Protein AF-F9DV11-F1 (afdb_monomer_lite)

InterPro domains:
  IPR011856 tRNA endonuclease-like domain superfamily [G3DSA:3.40.1350.10] (4-119)

Organism: NCBI:txid1027292

Secondary structure (DSSP, 8-state):
--HHHHHHHHHHHHHHHH-HHHHHHHHTS-EEEEEES-EETTEE-SEEEEETTTTEEEEEEEESS---HHHHHHHHHHHHH-SSEEEEEEES---HHHHHHHHHHHHH---TTEEEEEEEEPTTHHHHHHHHHTS-HHHHHHTTHHHHSSSSSEEEEEEE--S-TT-------SPPPP-TTSTTTS--

Structure (mmCIF, N/CA/C/O backbone):
data_AF-F9DV11-F1
#
_entry.id   AF-F9DV11-F1
#
loop_
_atom_site.group_PDB
_atom_site.id
_atom_site.type_symbol
_atom_site.label_atom_id
_atom_site.label_alt_id
_atom_site.label_comp_id
_atom_site.label_asym_id
_atom_site.label_entity_id
_atom_site.label_seq_id
_atom_site.pdbx_PDB_ins_code
_atom_site.Cartn_x
_atom_site.Cartn_y
_atom_site.Cartn_z
_atom_site.occupancy
_atom_site.B_iso_or_equiv
_atom_site.auth_seq_id
_atom_site.auth_comp_id
_atom_site.auth_asym_id
_atom_site.auth_atom_id
_atom_site.pdbx_PDB_model_num
ATOM 1 N N . MET A 1 1 ? 6.643 17.733 -4.584 1.00 46.00 1 MET A N 1
ATOM 2 C CA . MET A 1 1 ? 7.124 16.409 -5.041 1.00 46.00 1 MET A CA 1
ATOM 3 C C . MET A 1 1 ? 7.447 16.534 -6.520 1.00 46.00 1 MET A C 1
ATOM 5 O O . MET A 1 1 ? 6.706 17.212 -7.220 1.00 46.00 1 MET A O 1
ATOM 9 N N . GLY A 1 2 ? 8.601 16.038 -6.972 1.00 48.00 2 GLY A N 1
ATOM 10 C CA . GLY A 1 2 ? 9.048 16.227 -8.358 1.00 48.00 2 GLY A CA 1
ATOM 11 C C . GLY A 1 2 ? 8.295 15.334 -9.349 1.00 48.00 2 GLY A C 1
ATOM 12 O O . GLY A 1 2 ? 7.819 14.268 -8.972 1.00 48.00 2 GLY A O 1
ATOM 13 N N . LYS A 1 3 ? 8.266 15.728 -10.631 1.00 59.91 3 LYS A N 1
ATOM 14 C CA . LYS A 1 3 ? 7.609 14.991 -11.735 1.00 59.91 3 LYS A CA 1
ATOM 15 C C . LYS A 1 3 ? 8.034 13.513 -11.861 1.00 59.91 3 LYS A C 1
ATOM 17 O O . LYS A 1 3 ? 7.315 12.737 -12.474 1.00 59.91 3 LYS A O 1
ATOM 22 N N . SER A 1 4 ? 9.201 13.135 -11.329 1.00 62.75 4 SER A N 1
ATOM 23 C CA . SER A 1 4 ? 9.726 11.760 -11.368 1.00 62.75 4 SER A CA 1
ATOM 24 C C . SER A 1 4 ? 9.103 10.845 -10.302 1.00 62.75 4 SER A C 1
ATOM 26 O O . SER A 1 4 ? 8.795 9.696 -10.597 1.00 62.75 4 SER A O 1
ATOM 28 N N . GLY A 1 5 ? 8.846 11.358 -9.091 1.00 61.41 5 GLY A N 1
ATOM 29 C CA . GLY A 1 5 ? 8.231 10.575 -8.008 1.00 61.41 5 GLY A CA 1
ATOM 30 C C . GLY A 1 5 ? 6.812 10.136 -8.362 1.00 61.41 5 GLY A C 1
ATOM 31 O O . GLY A 1 5 ? 6.520 8.946 -8.353 1.00 61.41 5 GLY A O 1
ATOM 32 N N . THR A 1 6 ? 5.999 11.084 -8.835 1.00 68.50 6 THR A N 1
ATOM 33 C CA . THR A 1 6 ? 4.622 10.835 -9.288 1.00 68.50 6 THR A CA 1
ATOM 34 C C . THR A 1 6 ? 4.551 9.794 -10.409 1.00 68.50 6 THR A C 1
ATOM 36 O O . THR A 1 6 ? 3.648 8.973 -10.440 1.00 68.50 6 THR A O 1
ATOM 39 N N . LYS A 1 7 ? 5.533 9.747 -11.321 1.00 80.69 7 LYS A N 1
ATOM 40 C CA . LYS A 1 7 ? 5.556 8.710 -12.369 1.00 80.69 7 LYS A CA 1
ATOM 41 C C . LYS A 1 7 ? 5.774 7.305 -11.808 1.00 80.69 7 LYS A C 1
ATOM 43 O O . LYS A 1 7 ? 5.151 6.369 -12.296 1.00 80.69 7 LYS A O 1
ATOM 48 N N . LYS A 1 8 ? 6.647 7.149 -10.808 1.00 89.75 8 LYS A N 1
ATOM 49 C CA . LYS A 1 8 ? 6.913 5.848 -10.176 1.00 89.75 8 LYS A CA 1
ATOM 50 C C . LYS A 1 8 ? 5.718 5.372 -9.349 1.00 89.75 8 LYS A C 1
ATOM 52 O O . LYS A 1 8 ? 5.383 4.197 -9.425 1.00 89.75 8 LYS A O 1
ATOM 57 N N . GLU A 1 9 ? 5.067 6.277 -8.617 1.00 90.50 9 GLU A N 1
ATOM 58 C CA . GLU A 1 9 ? 3.821 5.997 -7.880 1.00 90.50 9 GLU A CA 1
ATOM 59 C C . GLU A 1 9 ? 2.724 5.514 -8.837 1.00 90.50 9 GLU A C 1
ATOM 61 O O . GLU A 1 9 ? 2.106 4.476 -8.597 1.00 90.50 9 GLU A O 1
ATOM 66 N N . ASN A 1 10 ? 2.572 6.174 -9.989 1.00 88.62 10 ASN A N 1
ATOM 67 C CA . ASN A 1 10 ? 1.619 5.757 -11.017 1.00 88.62 10 ASN A CA 1
ATOM 68 C C . ASN A 1 10 ? 1.975 4.392 -11.625 1.00 88.62 10 ASN A C 1
ATOM 70 O O . ASN A 1 10 ? 1.094 3.555 -11.804 1.00 88.62 10 ASN A O 1
ATOM 74 N N . LEU A 1 11 ? 3.254 4.136 -11.928 1.00 91.81 11 LEU A N 1
ATOM 75 C CA . LEU A 1 11 ? 3.701 2.835 -12.442 1.00 91.81 11 LEU A CA 1
ATOM 76 C C . LEU A 1 11 ? 3.425 1.702 -11.454 1.00 91.81 11 LEU A C 1
ATOM 78 O O . LEU A 1 11 ? 2.897 0.665 -11.854 1.00 91.81 11 LEU A O 1
ATOM 82 N N . LEU A 1 12 ? 3.746 1.911 -10.177 1.00 95.19 12 LEU A N 1
ATOM 83 C CA . LEU A 1 12 ? 3.468 0.944 -9.121 1.00 95.19 12 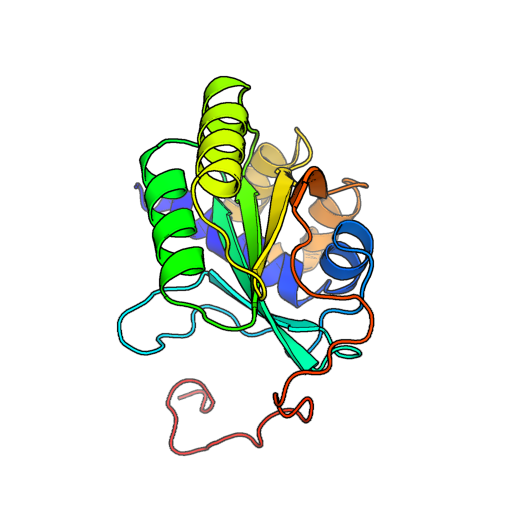LEU A CA 1
ATOM 84 C C . LEU A 1 12 ? 1.959 0.714 -8.970 1.00 95.19 12 LEU A C 1
ATOM 86 O O . LEU A 1 12 ? 1.523 -0.430 -8.888 1.00 95.19 12 LEU A O 1
ATOM 90 N N . SER A 1 13 ? 1.155 1.776 -9.012 1.00 94.25 13 SER A N 1
ATOM 91 C CA . SER A 1 13 ? -0.305 1.679 -8.907 1.00 94.25 13 SER A CA 1
ATOM 92 C C . SER A 1 13 ? -0.921 0.894 -10.069 1.00 94.25 13 SER A C 1
ATOM 94 O O . SER A 1 13 ? -1.753 0.013 -9.850 1.00 94.25 13 SER A O 1
ATOM 96 N N . ILE A 1 14 ? -0.460 1.137 -11.303 1.00 92.25 14 ILE A N 1
ATOM 97 C CA . ILE A 1 14 ? -0.845 0.345 -12.482 1.00 92.25 14 ILE A CA 1
ATOM 98 C C . ILE A 1 14 ? -0.443 -1.118 -12.289 1.00 92.25 14 ILE A C 1
ATOM 100 O O . ILE A 1 14 ? -1.262 -2.009 -12.495 1.00 92.25 14 ILE A O 1
ATOM 104 N N . PHE A 1 15 ? 0.794 -1.379 -11.864 1.00 94.94 15 PHE A N 1
ATOM 105 C CA . PHE A 1 15 ? 1.266 -2.741 -11.639 1.00 94.94 15 PHE A CA 1
ATOM 106 C C . PHE A 1 15 ? 0.416 -3.486 -10.596 1.00 94.94 15 PHE A C 1
ATOM 108 O O . PHE A 1 15 ? 0.005 -4.617 -10.849 1.00 94.94 15 PHE A O 1
ATOM 115 N N . LEU A 1 16 ? 0.097 -2.855 -9.462 1.00 95.88 16 LEU A N 1
ATOM 116 C CA . LEU A 1 16 ? -0.729 -3.451 -8.407 1.00 95.88 16 LEU A CA 1
ATOM 117 C C . LEU A 1 16 ? -2.165 -3.722 -8.872 1.00 95.88 16 LEU A C 1
ATOM 119 O O . LEU A 1 16 ? -2.722 -4.766 -8.539 1.00 95.88 16 LEU A O 1
ATOM 123 N N . LYS A 1 17 ? -2.750 -2.837 -9.691 1.00 93.62 17 LYS A N 1
ATOM 124 C CA . LYS A 1 17 ? -4.068 -3.069 -10.301 1.00 93.62 17 LYS A CA 1
ATOM 125 C C . LYS A 1 17 ? -4.082 -4.309 -11.195 1.00 93.62 17 LYS A C 1
ATOM 127 O O . LYS A 1 17 ? -5.034 -5.079 -11.140 1.00 93.62 17 LYS A O 1
ATOM 132 N N . GLU A 1 18 ? -3.050 -4.496 -12.016 1.00 92.31 18 GLU A N 1
ATOM 133 C CA . GLU A 1 18 ? -2.950 -5.639 -12.939 1.00 92.31 18 GLU A CA 1
ATOM 134 C C . GLU A 1 18 ? -2.536 -6.943 -12.230 1.00 92.31 18 GLU A C 1
ATOM 136 O O . GLU A 1 18 ? -2.628 -8.026 -12.805 1.00 92.31 18 GLU A O 1
ATOM 141 N N . ASN A 1 19 ? -2.080 -6.859 -10.976 1.00 95.12 19 ASN A N 1
ATOM 142 C CA . ASN A 1 19 ? -1.657 -8.001 -10.164 1.00 95.12 19 ASN A CA 1
ATOM 143 C C . ASN A 1 19 ? -2.331 -7.948 -8.772 1.00 95.12 19 ASN A C 1
ATOM 145 O O . ASN A 1 19 ? -1.633 -7.923 -7.754 1.00 95.12 19 ASN A O 1
ATOM 149 N N . PRO A 1 20 ? -3.681 -7.962 -8.696 1.00 94.31 20 PRO A N 1
ATOM 150 C CA . PRO A 1 20 ? -4.436 -7.768 -7.449 1.00 94.31 20 PRO A CA 1
ATOM 151 C C . PRO A 1 20 ? -4.157 -8.845 -6.391 1.00 94.31 20 PRO A C 1
ATOM 153 O O . PRO A 1 20 ? -4.383 -8.628 -5.199 1.00 94.31 20 PRO A O 1
ATOM 156 N N . GLN A 1 21 ? -3.632 -10.001 -6.814 1.00 95.56 21 GLN A N 1
ATOM 157 C CA . GLN A 1 21 ? -3.214 -11.067 -5.912 1.00 95.56 21 GLN A CA 1
ATOM 158 C C . GLN A 1 21 ? -2.132 -10.596 -4.932 1.00 95.56 21 GLN A C 1
ATOM 160 O O . GLN A 1 21 ? -2.191 -10.970 -3.773 1.00 95.56 21 GLN A O 1
ATOM 165 N N . LEU A 1 22 ? -1.224 -9.701 -5.341 1.00 96.56 22 LEU A N 1
ATOM 166 C CA . LEU A 1 22 ? -0.169 -9.182 -4.459 1.00 96.56 22 LEU A CA 1
ATOM 167 C C . LEU A 1 22 ? -0.739 -8.373 -3.287 1.00 96.56 22 LEU A C 1
ATOM 169 O O . LEU A 1 22 ? -0.265 -8.490 -2.161 1.00 96.56 22 LEU A O 1
ATOM 173 N N . LEU A 1 23 ? -1.780 -7.574 -3.542 1.00 96.94 23 LEU A N 1
ATOM 174 C CA . LEU A 1 23 ? -2.518 -6.884 -2.482 1.00 96.94 23 LEU A CA 1
ATOM 175 C C . LEU A 1 23 ? -3.290 -7.884 -1.621 1.00 96.94 23 LEU A C 1
ATOM 177 O O . LEU A 1 23 ? -3.314 -7.755 -0.403 1.00 96.94 23 LEU A O 1
ATOM 181 N N . SER A 1 24 ? -3.904 -8.886 -2.250 1.00 96.88 24 SER A N 1
ATOM 182 C CA . SER A 1 24 ? -4.708 -9.879 -1.537 1.00 96.88 24 SER A CA 1
ATOM 183 C C . SER A 1 24 ? -3.869 -10.741 -0.590 1.00 96.88 24 SER A C 1
ATOM 185 O O . SER A 1 24 ? -4.288 -10.993 0.538 1.00 96.88 24 SER A O 1
ATOM 187 N N . ASP A 1 25 ? -2.669 -11.135 -1.019 1.00 96.19 25 ASP A N 1
ATOM 188 C CA . ASP A 1 25 ? -1.705 -11.887 -0.216 1.00 96.19 25 ASP A CA 1
ATOM 189 C C . ASP A 1 25 ? -1.204 -11.052 0.968 1.00 96.19 25 ASP A C 1
ATOM 191 O O . ASP A 1 25 ? -1.180 -11.538 2.096 1.00 96.19 25 ASP A O 1
ATOM 195 N N . ALA A 1 26 ? -0.868 -9.777 0.734 1.00 97.12 26 ALA A N 1
ATOM 196 C CA . ALA A 1 26 ? -0.376 -8.879 1.779 1.00 97.12 26 ALA A CA 1
ATOM 197 C C . ALA A 1 26 ? -1.446 -8.517 2.825 1.00 97.12 26 ALA A C 1
ATOM 199 O O . ALA A 1 26 ? -1.129 -8.332 3.998 1.00 97.12 26 ALA A O 1
ATOM 200 N N . LEU A 1 27 ? -2.711 -8.400 2.410 1.00 96.81 27 LEU A N 1
ATOM 201 C CA . LEU A 1 27 ? -3.816 -7.994 3.284 1.00 96.81 27 LEU A CA 1
ATOM 202 C C . LEU A 1 27 ? -4.547 -9.179 3.937 1.00 96.81 27 LEU A C 1
ATOM 204 O O . LEU A 1 27 ? -5.240 -8.993 4.939 1.00 96.81 27 LEU A O 1
ATOM 208 N N . GLY A 1 28 ? -4.405 -10.388 3.384 1.00 95.94 28 GLY A N 1
ATOM 209 C CA . GLY A 1 28 ? -5.057 -11.607 3.873 1.00 95.94 28 GLY A CA 1
ATOM 210 C C . GLY A 1 28 ? -6.523 -11.766 3.446 1.00 95.94 28 GLY A C 1
ATOM 211 O O . GLY A 1 28 ? -7.243 -12.595 4.006 1.00 95.94 28 GLY A O 1
ATOM 212 N N . PHE A 1 29 ? -6.994 -10.988 2.467 1.00 95.25 29 PHE A N 1
ATOM 213 C CA . PHE A 1 29 ? -8.349 -11.075 1.913 1.00 95.25 29 PHE A CA 1
ATOM 214 C C . PHE A 1 29 ? -8.376 -10.658 0.437 1.00 95.25 29 PHE A C 1
ATOM 216 O O . PHE A 1 29 ? -7.486 -9.967 -0.041 1.00 95.25 29 PHE A O 1
ATOM 223 N N . GLN A 1 30 ? -9.412 -11.060 -0.305 1.00 95.38 30 GLN A N 1
ATOM 224 C CA . GLN A 1 30 ? -9.510 -10.760 -1.739 1.00 95.38 30 GLN A CA 1
ATOM 225 C C . GLN A 1 30 ? -9.868 -9.294 -2.010 1.00 95.38 30 GLN A C 1
ATOM 227 O O . GLN A 1 30 ? -10.956 -8.839 -1.633 1.00 95.38 30 GLN A O 1
ATOM 232 N N . VAL A 1 31 ? -8.992 -8.597 -2.739 1.00 94.94 31 VAL A N 1
ATOM 233 C CA . VAL A 1 31 ? -9.211 -7.225 -3.219 1.00 94.94 31 VAL A CA 1
ATOM 234 C C . VAL A 1 31 ? -9.646 -7.239 -4.683 1.00 94.94 31 VAL A C 1
ATOM 236 O O . VAL A 1 31 ? -8.859 -7.575 -5.564 1.00 94.94 31 VAL A O 1
ATOM 239 N N . ASN A 1 32 ? -10.879 -6.803 -4.950 1.00 91.50 32 ASN A N 1
ATOM 240 C CA . ASN A 1 32 ? -11.438 -6.718 -6.305 1.00 91.50 32 ASN A CA 1
ATOM 241 C C . ASN A 1 32 ? -11.833 -5.279 -6.671 1.00 91.50 32 ASN A C 1
ATOM 243 O O . ASN A 1 32 ? -11.720 -4.358 -5.860 1.00 91.50 32 ASN A O 1
ATOM 247 N N . ASN A 1 33 ? -12.321 -5.098 -7.904 1.00 89.94 33 ASN A N 1
ATOM 248 C CA . ASN A 1 33 ? -12.814 -3.828 -8.451 1.00 89.94 33 ASN A CA 1
ATOM 249 C C . ASN A 1 33 ? -11.806 -2.683 -8.308 1.00 89.94 33 ASN A C 1
ATOM 251 O O . ASN A 1 33 ? -12.161 -1.575 -7.908 1.00 89.94 33 ASN A O 1
ATOM 255 N N . ILE A 1 34 ? -10.539 -2.975 -8.615 1.00 91.25 34 ILE A N 1
ATOM 256 C CA . ILE A 1 34 ? -9.462 -2.010 -8.452 1.00 91.25 34 ILE A CA 1
ATOM 257 C C . ILE A 1 34 ? -9.563 -0.906 -9.510 1.00 91.25 34 ILE A C 1
ATOM 259 O O . ILE A 1 34 ? -9.486 -1.154 -10.716 1.00 91.25 34 ILE A O 1
ATOM 263 N N . THR A 1 35 ? -9.677 0.329 -9.039 1.00 89.31 35 THR A N 1
ATOM 264 C CA . THR A 1 35 ? -9.685 1.558 -9.836 1.00 89.31 35 THR A CA 1
ATOM 265 C C . THR A 1 35 ? -8.547 2.471 -9.392 1.00 89.31 35 THR A C 1
ATOM 267 O O . THR A 1 35 ? -8.235 2.522 -8.202 1.00 89.31 35 THR A O 1
ATOM 270 N N . LEU A 1 36 ? -7.947 3.197 -10.336 1.00 87.19 36 LEU A N 1
ATOM 271 C CA . LEU A 1 36 ? -6.876 4.163 -10.068 1.00 87.19 36 LEU A CA 1
ATOM 272 C C . LEU A 1 36 ? -7.417 5.591 -10.083 1.00 87.19 36 LEU A C 1
ATOM 274 O O . LEU A 1 36 ? -8.391 5.859 -10.783 1.00 87.19 36 LEU A O 1
ATOM 278 N N . GLU A 1 37 ? -6.746 6.486 -9.358 1.00 67.38 37 GLU A N 1
ATOM 279 C CA . GLU A 1 37 ? -6.877 7.948 -9.473 1.00 67.38 37 GLU A CA 1
ATOM 280 C C . GLU A 1 37 ? -8.328 8.486 -9.445 1.00 67.38 37 GLU A C 1
ATOM 282 O O . GLU A 1 37 ? -8.671 9.430 -10.158 1.00 67.38 37 GLU A O 1
ATOM 287 N N . GLN A 1 38 ? -9.203 7.938 -8.593 1.00 56.03 38 GLN A N 1
ATOM 288 C CA . GLN A 1 38 ? -10.564 8.470 -8.458 1.00 56.03 38 GLN A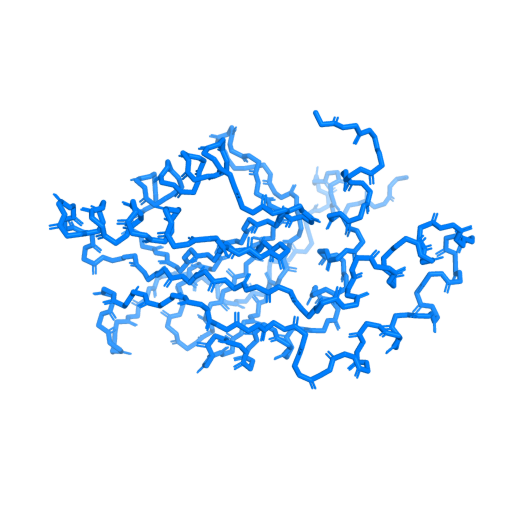 CA 1
ATOM 289 C C . GLN A 1 38 ? -10.574 9.784 -7.666 1.00 56.03 38 GLN A C 1
ATOM 291 O O . GLN A 1 38 ? -10.032 9.876 -6.562 1.00 56.03 38 GLN A O 1
ATOM 296 N N . ARG A 1 39 ? -11.255 10.804 -8.203 1.00 49.97 39 ARG A N 1
ATOM 297 C CA . ARG A 1 39 ? -11.643 12.003 -7.448 1.00 49.97 39 ARG A CA 1
ATOM 298 C C . ARG A 1 39 ? -13.008 11.773 -6.812 1.00 49.97 39 ARG A C 1
ATOM 300 O O . ARG A 1 39 ? -14.023 11.820 -7.500 1.00 49.97 39 ARG A O 1
ATOM 307 N N . ILE A 1 40 ? -13.050 11.591 -5.496 1.00 45.94 40 ILE A N 1
ATOM 308 C CA . ILE A 1 40 ? -14.307 11.596 -4.734 1.00 45.94 40 ILE A CA 1
ATOM 309 C C . ILE A 1 40 ? -14.252 12.763 -3.756 1.00 45.94 40 ILE A C 1
ATOM 311 O O . ILE A 1 40 ? -13.335 12.842 -2.943 1.00 45.94 40 ILE A O 1
ATOM 315 N N . ALA A 1 41 ? -15.220 13.680 -3.860 1.00 43.88 41 ALA A N 1
ATOM 316 C CA . ALA A 1 41 ? -15.429 14.776 -2.908 1.00 43.88 41 ALA A CA 1
ATOM 317 C C . ALA A 1 41 ? -14.127 15.490 -2.469 1.00 43.88 41 ALA A C 1
ATOM 319 O O . ALA A 1 41 ? -13.892 15.688 -1.281 1.00 43.88 41 ALA A O 1
ATOM 320 N N . TYR A 1 42 ? -13.289 15.876 -3.441 1.00 46.72 42 TYR A N 1
ATOM 321 C CA . TYR A 1 42 ? -12.029 16.627 -3.271 1.00 46.72 42 TYR A CA 1
ATOM 322 C C . TYR A 1 42 ? -10.808 15.858 -2.742 1.00 46.72 42 TYR A C 1
ATOM 324 O O . TYR A 1 42 ? -9.726 16.441 -2.685 1.00 46.72 42 TYR A O 1
ATOM 332 N N . ASN A 1 43 ? -10.919 14.561 -2.448 1.00 50.31 43 ASN A N 1
ATOM 333 C CA . ASN A 1 43 ? -9.763 13.739 -2.092 1.00 50.31 43 ASN A CA 1
ATOM 334 C C . ASN A 1 43 ? -9.186 13.036 -3.330 1.00 50.31 43 ASN A C 1
ATOM 336 O O . ASN A 1 43 ? -9.916 12.439 -4.124 1.00 50.31 43 ASN A O 1
ATOM 340 N N . HIS A 1 44 ? -7.863 13.110 -3.487 1.00 63.53 44 HIS A N 1
ATOM 341 C CA . HIS A 1 44 ? -7.113 12.307 -4.450 1.00 63.53 44 HIS A CA 1
ATOM 342 C C . HIS A 1 44 ? -6.686 11.020 -3.740 1.00 63.53 44 HIS A C 1
ATOM 344 O O . HIS A 1 44 ? -6.080 11.091 -2.671 1.00 63.53 44 HIS A O 1
ATOM 350 N N . MET A 1 45 ? -7.044 9.866 -4.290 1.00 72.69 45 MET A N 1
ATOM 351 C CA . MET A 1 45 ? -6.621 8.553 -3.800 1.00 72.69 45 MET A CA 1
ATOM 352 C C . MET A 1 45 ? -5.943 7.814 -4.943 1.00 72.69 45 MET A C 1
ATOM 354 O O . MET A 1 45 ? -6.444 7.851 -6.070 1.00 72.69 45 MET A O 1
ATOM 358 N N . ASP A 1 46 ? -4.842 7.131 -4.646 1.00 84.19 46 ASP A N 1
ATOM 359 C CA . ASP A 1 46 ? -4.035 6.499 -5.688 1.00 84.19 46 ASP A CA 1
ATOM 360 C C . ASP A 1 46 ? -4.718 5.226 -6.200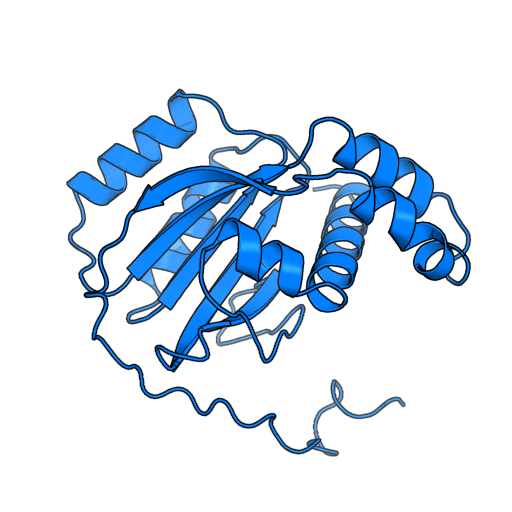 1.00 84.19 46 ASP A C 1
ATOM 362 O O . ASP A 1 46 ? -4.887 5.048 -7.410 1.00 84.19 46 ASP A O 1
ATOM 366 N N . ILE A 1 47 ? -5.190 4.374 -5.279 1.00 92.69 47 ILE A N 1
ATOM 367 C CA . ILE A 1 47 ? -5.897 3.133 -5.608 1.00 92.69 47 ILE A CA 1
ATOM 368 C C . ILE A 1 47 ? -7.128 2.973 -4.714 1.00 92.69 47 ILE A C 1
ATOM 370 O O . ILE A 1 47 ? -7.103 3.227 -3.508 1.00 92.69 47 ILE A O 1
ATOM 374 N N . ARG A 1 48 ? -8.216 2.487 -5.307 1.00 92.25 48 ARG A N 1
ATOM 375 C CA . ARG A 1 48 ? -9.415 2.042 -4.598 1.00 92.25 48 ARG A CA 1
ATOM 376 C C . ARG A 1 48 ? -9.777 0.636 -5.043 1.00 92.25 48 ARG A C 1
ATOM 378 O O . ARG A 1 48 ? -9.692 0.341 -6.226 1.00 92.25 48 ARG A O 1
ATOM 385 N N . GLY A 1 49 ? -10.215 -0.197 -4.113 1.00 92.88 49 GLY A N 1
ATOM 386 C CA . GLY A 1 49 ? -10.745 -1.531 -4.363 1.00 92.88 49 GLY A CA 1
ATOM 387 C C . GLY A 1 49 ? -11.846 -1.878 -3.368 1.00 92.88 49 GLY A C 1
ATOM 388 O O . GLY A 1 49 ? -12.373 -1.013 -2.662 1.00 92.88 49 GLY A O 1
ATOM 389 N N . VAL A 1 50 ? -12.202 -3.156 -3.313 1.00 93.81 50 VAL A N 1
ATOM 390 C CA . VAL A 1 50 ? -13.233 -3.680 -2.416 1.00 93.81 50 VAL A CA 1
ATOM 391 C C . VAL A 1 50 ? -12.765 -5.003 -1.827 1.00 93.81 50 VAL A C 1
ATOM 393 O O . VAL A 1 50 ? -12.356 -5.899 -2.568 1.00 93.81 50 VAL A O 1
ATOM 396 N N . ASP A 1 51 ? -12.873 -5.141 -0.505 1.00 94.56 51 ASP A N 1
ATOM 397 C CA . ASP A 1 51 ? -12.852 -6.449 0.142 1.00 94.56 51 ASP A CA 1
ATOM 398 C C . ASP A 1 51 ? -14.123 -7.179 -0.284 1.00 94.56 51 ASP A C 1
ATOM 400 O O . ASP A 1 51 ? -15.230 -6.814 0.118 1.00 94.56 51 ASP A O 1
ATOM 404 N N . SER A 1 52 ? -13.976 -8.197 -1.124 1.00 88.19 52 SER A N 1
ATOM 405 C CA . SER A 1 52 ? -15.130 -8.846 -1.757 1.00 88.19 52 SER A CA 1
ATOM 406 C C . SER A 1 52 ? -16.013 -9.594 -0.770 1.00 88.19 52 SER A C 1
ATOM 408 O O . SER A 1 52 ? -17.226 -9.671 -0.963 1.00 88.19 52 SER A O 1
ATOM 410 N N . LYS A 1 53 ? -15.416 -10.145 0.292 1.00 91.19 53 LYS A N 1
ATOM 411 C CA . LYS A 1 53 ? -16.133 -10.943 1.286 1.00 91.19 53 LYS A CA 1
ATOM 412 C C . LYS A 1 53 ? -16.888 -10.038 2.247 1.00 91.19 53 LYS A C 1
ATOM 414 O O . LYS A 1 53 ? -18.059 -10.285 2.530 1.00 91.19 53 LYS A O 1
ATOM 419 N N . ARG A 1 54 ? -16.223 -8.989 2.738 1.00 92.88 54 ARG A N 1
ATOM 420 C CA . ARG A 1 54 ? -16.832 -8.047 3.681 1.00 92.88 54 ARG A CA 1
ATOM 421 C C . ARG A 1 54 ? -17.638 -6.954 2.989 1.00 92.88 54 ARG A C 1
ATOM 423 O O . ARG A 1 54 ? -18.441 -6.325 3.656 1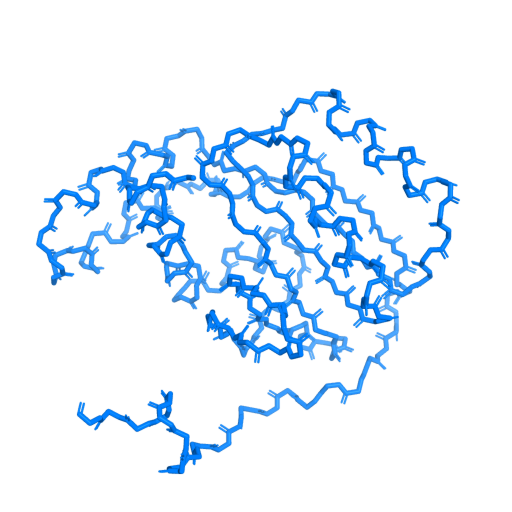.00 92.88 54 ARG A O 1
ATOM 430 N N . ARG A 1 55 ? -17.494 -6.743 1.676 1.00 93.06 55 ARG A N 1
ATOM 431 C CA . ARG A 1 55 ? -18.123 -5.642 0.916 1.00 93.06 55 ARG A CA 1
ATOM 432 C C . ARG A 1 55 ? -17.782 -4.261 1.492 1.00 93.06 55 ARG A C 1
ATOM 434 O O . ARG A 1 55 ? -18.643 -3.389 1.599 1.00 93.06 55 ARG A O 1
ATOM 441 N N . ILE A 1 56 ? -16.515 -4.089 1.867 1.00 94.38 56 ILE A N 1
ATOM 442 C CA . ILE A 1 56 ? -15.960 -2.881 2.497 1.00 94.38 56 ILE A CA 1
ATOM 443 C C . ILE A 1 56 ? -14.981 -2.227 1.515 1.00 94.38 56 ILE A C 1
ATOM 445 O O . ILE A 1 56 ? -14.240 -2.946 0.835 1.00 94.38 56 ILE A O 1
ATOM 449 N N . PRO A 1 57 ? -14.958 -0.887 1.397 1.00 94.12 57 PRO A N 1
ATOM 450 C CA . PRO A 1 57 ? -14.023 -0.218 0.502 1.00 94.12 57 PRO A CA 1
ATOM 451 C C . PRO A 1 57 ? -12.593 -0.396 1.000 1.00 94.12 57 PRO A C 1
ATOM 453 O O . PRO A 1 57 ? -12.314 -0.210 2.181 1.00 94.12 57 PRO A O 1
ATOM 456 N N . VAL A 1 58 ? -11.687 -0.693 0.076 1.00 95.50 58 VAL A N 1
ATOM 457 C CA . VAL A 1 58 ? -10.241 -0.662 0.301 1.00 95.50 58 VAL A CA 1
ATOM 458 C C . VAL A 1 58 ? -9.712 0.608 -0.345 1.00 95.50 58 VAL A C 1
ATOM 460 O O . VAL A 1 58 ? -9.951 0.853 -1.527 1.00 95.50 58 VAL A O 1
ATOM 463 N N . ILE A 1 59 ? -9.018 1.430 0.425 1.00 94.81 59 ILE A N 1
ATOM 464 C CA . ILE A 1 59 ? -8.474 2.712 -0.011 1.00 94.81 59 ILE A CA 1
ATOM 465 C C . ILE A 1 59 ? -6.974 2.670 0.230 1.00 94.81 59 ILE A C 1
ATOM 467 O O . ILE A 1 59 ? -6.546 2.403 1.349 1.00 94.81 59 ILE A O 1
ATOM 471 N N . ILE A 1 60 ? -6.183 2.935 -0.806 1.00 95.81 60 ILE A N 1
ATOM 472 C CA . ILE A 1 60 ? -4.732 2.780 -0.750 1.00 95.81 60 ILE A CA 1
ATOM 473 C C . ILE A 1 60 ? -4.052 4.087 -1.152 1.00 95.81 60 ILE A C 1
ATOM 475 O O . ILE A 1 60 ? -4.341 4.656 -2.208 1.00 95.81 60 ILE A O 1
ATOM 479 N N . GLU A 1 61 ? -3.125 4.517 -0.306 1.00 95.38 61 GLU A N 1
ATOM 480 C CA . GLU A 1 61 ? -2.182 5.605 -0.552 1.00 95.38 61 GLU A CA 1
ATOM 481 C C . GLU A 1 61 ? -0.795 5.010 -0.826 1.00 95.38 61 GLU A C 1
ATOM 483 O O . GLU A 1 61 ? -0.314 4.167 -0.062 1.00 95.38 61 GLU A O 1
ATOM 488 N N . VAL A 1 62 ? -0.144 5.447 -1.905 1.00 94.88 62 VAL A N 1
ATOM 489 C CA . VAL A 1 62 ? 1.148 4.933 -2.364 1.00 94.88 62 VAL A CA 1
ATOM 490 C C . VAL A 1 62 ? 2.219 6.013 -2.248 1.00 94.88 62 VAL A C 1
ATOM 492 O O . VAL A 1 62 ? 2.098 7.122 -2.760 1.00 94.88 62 VAL A O 1
ATOM 495 N N . GLN A 1 63 ? 3.333 5.659 -1.614 1.00 95.00 63 GLN A N 1
ATOM 496 C CA . GLN A 1 63 ? 4.477 6.535 -1.431 1.00 95.00 63 GLN A CA 1
ATOM 497 C C . GLN A 1 63 ? 5.781 5.804 -1.783 1.00 95.00 63 GLN A C 1
ATOM 499 O O . GLN A 1 63 ? 6.321 5.022 -1.009 1.00 95.00 63 GLN A O 1
ATOM 504 N N . VAL A 1 64 ? 6.400 6.124 -2.920 1.00 94.75 64 VAL A N 1
ATOM 505 C CA . VAL A 1 64 ? 7.677 5.483 -3.340 1.00 94.75 64 VAL A CA 1
ATOM 506 C C . VAL A 1 64 ? 8.916 6.010 -2.595 1.00 94.75 64 VAL A C 1
ATOM 508 O O . VAL A 1 64 ? 10.059 5.712 -2.939 1.00 94.75 64 VAL A O 1
ATOM 511 N N . THR A 1 65 ? 8.709 6.842 -1.579 1.00 95.94 65 THR A N 1
ATOM 512 C CA . THR A 1 65 ? 9.753 7.381 -0.698 1.00 95.94 65 THR A CA 1
ATOM 513 C C . THR A 1 65 ? 9.572 6.833 0.712 1.00 95.94 65 THR A C 1
ATOM 515 O O . THR A 1 65 ? 8.549 6.221 1.012 1.00 95.94 65 THR A O 1
ATOM 518 N N . LYS A 1 66 ? 10.571 7.031 1.580 1.00 97.50 66 LYS A N 1
ATOM 519 C CA . LYS A 1 66 ? 10.426 6.705 3.003 1.00 97.50 66 LYS A CA 1
ATOM 520 C C . LYS A 1 66 ? 9.215 7.452 3.574 1.00 97.50 66 LYS A C 1
ATOM 522 O O . LYS A 1 66 ? 9.038 8.637 3.262 1.00 97.50 66 LYS A O 1
ATOM 527 N N . ALA A 1 67 ? 8.417 6.764 4.388 1.00 97.75 67 ALA A N 1
ATOM 528 C CA . ALA A 1 67 ? 7.285 7.336 5.103 1.00 97.75 67 ALA A CA 1
ATOM 529 C C . ALA A 1 67 ? 7.689 8.637 5.815 1.00 97.75 67 ALA A C 1
ATOM 531 O O . ALA A 1 67 ? 8.815 8.782 6.293 1.00 97.75 67 ALA A O 1
ATOM 532 N N . ASN A 1 68 ? 6.797 9.627 5.819 1.00 97.12 68 ASN A N 1
ATOM 533 C CA . ASN A 1 68 ? 7.064 10.921 6.443 1.00 97.12 68 ASN A CA 1
ATOM 534 C C . ASN A 1 68 ? 5.780 11.559 6.979 1.00 97.12 68 ASN A C 1
ATOM 536 O O . ASN A 1 68 ? 4.673 11.168 6.607 1.00 97.12 68 ASN A O 1
ATOM 540 N N . LYS A 1 69 ? 5.940 12.603 7.801 1.00 96.75 69 LYS A N 1
ATOM 541 C CA . LYS A 1 69 ? 4.828 13.278 8.488 1.00 96.75 69 LYS A CA 1
ATOM 542 C C . LYS A 1 69 ? 3.770 13.863 7.554 1.00 96.75 69 LYS A C 1
ATOM 544 O O . LYS A 1 69 ? 2.599 13.906 7.906 1.00 96.75 69 LYS A O 1
ATOM 549 N N . LYS A 1 70 ? 4.146 14.273 6.337 1.00 95.31 70 LYS A N 1
ATOM 550 C CA . LYS A 1 70 ? 3.170 14.774 5.359 1.00 95.31 70 LYS A CA 1
ATOM 551 C C . LYS A 1 70 ? 2.179 13.673 4.969 1.00 95.31 70 LYS A C 1
ATOM 553 O O . LYS A 1 70 ? 0.980 13.929 4.920 1.00 95.31 70 LYS A O 1
ATOM 558 N N . TYR A 1 71 ? 2.683 12.479 4.669 1.00 94.94 71 TYR A N 1
ATOM 559 C CA . TYR A 1 71 ? 1.842 11.339 4.309 1.00 94.94 71 TYR A CA 1
ATOM 560 C C . TYR A 1 71 ? 1.114 10.765 5.519 1.00 94.94 71 TYR A C 1
ATOM 562 O O . TYR A 1 71 ? -0.063 10.456 5.388 1.00 94.94 71 TYR A O 1
ATOM 570 N N . LEU A 1 72 ? 1.757 10.736 6.693 1.00 96.75 72 LEU A N 1
ATOM 571 C CA . LEU A 1 72 ? 1.109 10.369 7.954 1.00 96.75 72 LEU A CA 1
ATOM 572 C C . LEU A 1 72 ? -0.162 11.198 8.195 1.00 96.75 72 LEU A C 1
ATOM 574 O O . LEU A 1 72 ? -1.238 10.638 8.374 1.00 96.75 72 LEU A O 1
ATOM 578 N N . ASN A 1 73 ? -0.063 12.528 8.106 1.00 95.50 73 ASN A N 1
ATOM 579 C CA . ASN A 1 73 ? -1.223 13.408 8.264 1.00 95.50 73 ASN A CA 1
ATOM 580 C C . ASN A 1 73 ? -2.308 13.114 7.218 1.00 95.50 73 ASN A C 1
ATOM 582 O O . ASN A 1 73 ? -3.488 13.071 7.551 1.00 95.50 73 ASN A O 1
ATOM 586 N N . ARG A 1 74 ? -1.919 12.859 5.961 1.00 93.31 74 ARG A N 1
ATOM 587 C CA . ARG A 1 74 ? -2.866 12.517 4.889 1.00 93.31 74 ARG A CA 1
ATOM 588 C C . ARG A 1 74 ? -3.606 11.210 5.180 1.00 93.31 74 ARG A C 1
ATOM 590 O O . ARG A 1 74 ? -4.819 11.169 5.004 1.00 93.31 74 ARG A O 1
ATOM 597 N N . VAL A 1 75 ? -2.913 10.162 5.627 1.00 94.69 75 VAL A N 1
ATOM 598 C CA . VAL A 1 75 ? -3.567 8.881 5.937 1.00 94.69 75 VAL A CA 1
ATOM 599 C C . VAL A 1 75 ? -4.424 8.968 7.198 1.00 94.69 75 VAL A C 1
ATOM 601 O O . VAL A 1 75 ? -5.499 8.379 7.216 1.00 94.69 75 VAL A O 1
ATOM 604 N N . ILE A 1 76 ? -4.030 9.767 8.197 1.00 94.88 76 ILE A N 1
ATOM 605 C CA . ILE A 1 76 ? -4.879 10.089 9.355 1.00 94.88 76 ILE A CA 1
ATOM 606 C C . ILE A 1 76 ? -6.169 10.771 8.894 1.00 94.88 76 ILE A C 1
ATOM 608 O O . ILE A 1 76 ? -7.255 10.294 9.209 1.00 94.88 76 ILE A O 1
ATOM 612 N N . GLU A 1 77 ? -6.080 11.810 8.060 1.00 92.81 77 GLU A N 1
ATOM 613 C CA . GLU A 1 77 ? -7.272 12.455 7.499 1.00 92.81 77 GLU A CA 1
ATOM 614 C C . GLU A 1 77 ? -8.150 11.470 6.711 1.00 92.81 77 GLU A C 1
ATOM 616 O O . GLU A 1 77 ? -9.378 11.573 6.730 1.00 92.81 77 GLU A O 1
ATOM 621 N N . MET A 1 78 ? -7.548 10.514 5.994 1.00 91.31 78 MET A N 1
ATOM 622 C CA . MET A 1 78 ? -8.291 9.463 5.294 1.00 91.31 78 MET A CA 1
ATOM 623 C C . MET A 1 78 ? -9.029 8.551 6.278 1.00 91.31 78 MET A C 1
ATOM 625 O O . MET A 1 78 ? -10.198 8.250 6.043 1.00 91.31 78 MET A O 1
ATOM 629 N N . ILE A 1 79 ? -8.399 8.146 7.382 1.00 93.00 79 ILE A N 1
ATOM 630 C CA . ILE A 1 79 ? -9.046 7.357 8.442 1.00 93.00 79 ILE A CA 1
ATOM 631 C C . ILE A 1 79 ? -10.196 8.151 9.080 1.00 93.00 79 ILE A C 1
ATOM 633 O O . ILE A 1 79 ? -11.271 7.610 9.336 1.00 93.00 79 ILE A O 1
ATOM 637 N N . GLU A 1 80 ? -10.011 9.447 9.322 1.00 91.56 80 GLU A N 1
ATOM 638 C CA . GLU A 1 80 ? -11.032 10.292 9.942 1.00 91.56 80 GLU A CA 1
ATOM 639 C C . GLU A 1 80 ? -12.255 10.492 9.044 1.00 91.56 80 GLU A C 1
ATOM 641 O O . GLU A 1 80 ? -13.388 10.381 9.523 1.00 91.56 80 GLU A O 1
ATOM 646 N N . LYS A 1 81 ? -12.028 10.745 7.748 1.00 89.69 81 LYS A N 1
ATOM 647 C CA . LYS A 1 81 ? -13.077 11.025 6.755 1.00 89.69 81 LYS A CA 1
ATOM 648 C C . LYS A 1 81 ? -13.879 9.789 6.345 1.00 89.69 81 LYS A C 1
ATOM 650 O O . LYS A 1 81 ? -14.995 9.941 5.851 1.00 89.69 81 LYS A O 1
ATOM 655 N N . ASN A 1 82 ? -13.331 8.587 6.512 1.00 88.56 82 ASN A N 1
ATOM 656 C CA . ASN A 1 82 ? -14.019 7.348 6.164 1.00 88.56 82 ASN A CA 1
ATOM 657 C C . ASN A 1 82 ? -14.625 6.692 7.414 1.00 88.56 82 ASN A C 1
ATOM 659 O O . ASN A 1 82 ? -13.983 6.556 8.455 1.00 88.56 82 ASN A O 1
ATOM 663 N N . ASN A 1 83 ? -15.896 6.304 7.308 1.00 85.31 83 ASN A N 1
ATOM 664 C CA . ASN A 1 83 ? -16.652 5.720 8.420 1.00 85.31 83 ASN A CA 1
ATOM 665 C C . ASN A 1 83 ? -16.683 4.189 8.392 1.00 85.31 83 ASN A C 1
ATOM 667 O O . ASN A 1 83 ? -16.989 3.591 9.410 1.00 85.31 83 ASN A O 1
ATOM 671 N N . GLU A 1 84 ? -16.399 3.570 7.247 1.00 92.44 84 GLU A N 1
ATOM 672 C CA . GLU A 1 84 ? -16.353 2.117 7.068 1.00 92.44 84 GLU A CA 1
ATOM 673 C C . GLU A 1 84 ? -15.386 1.817 5.921 1.00 92.44 84 GLU A C 1
ATOM 675 O O . GLU A 1 84 ? -15.728 2.025 4.756 1.00 92.44 84 GLU A O 1
ATOM 680 N N . SER A 1 85 ? -14.156 1.403 6.230 1.00 94.38 85 SER A N 1
ATOM 681 C CA . SER A 1 85 ? -13.131 1.179 5.201 1.00 94.38 85 SER A CA 1
ATOM 682 C C . SER A 1 85 ? -11.941 0.369 5.696 1.00 94.38 85 SER A C 1
ATOM 684 O O . SER A 1 85 ? -11.609 0.396 6.875 1.00 94.38 85 SER A O 1
ATOM 686 N N . VAL A 1 86 ? -11.230 -0.257 4.765 1.00 96.56 86 VAL A N 1
ATOM 687 C CA . VAL A 1 86 ? -9.838 -0.661 4.956 1.00 96.56 86 VAL A CA 1
ATOM 688 C C . VAL A 1 86 ? -8.946 0.420 4.349 1.00 96.56 86 VAL A C 1
ATOM 690 O O . VAL A 1 86 ? -9.025 0.676 3.148 1.00 96.56 86 VAL A O 1
ATOM 693 N N . ILE A 1 87 ? -8.106 1.054 5.161 1.00 96.56 87 ILE A N 1
ATOM 694 C CA . ILE A 1 87 ? -7.111 2.029 4.709 1.00 96.56 87 ILE A CA 1
ATOM 695 C C . ILE A 1 87 ? -5.742 1.346 4.648 1.00 96.56 87 ILE A C 1
ATOM 697 O O . ILE A 1 87 ? -5.316 0.696 5.599 1.00 96.56 87 ILE A O 1
ATOM 701 N N . VAL A 1 88 ? -5.038 1.500 3.533 1.00 98.25 88 VAL A N 1
ATOM 702 C CA . VAL A 1 88 ? -3.717 0.908 3.312 1.00 98.25 88 VAL A CA 1
ATOM 703 C C . VAL A 1 88 ? -2.739 2.014 2.941 1.00 98.25 88 VAL A C 1
ATOM 705 O O . VAL A 1 88 ? -2.969 2.769 1.999 1.00 98.25 88 VAL A O 1
ATOM 708 N N . TRP A 1 89 ? -1.629 2.105 3.661 1.00 98.12 89 TRP A N 1
ATOM 709 C CA . TRP A 1 89 ? -0.526 2.997 3.334 1.00 98.12 89 TRP A CA 1
ATOM 710 C C . TRP A 1 89 ? 0.677 2.176 2.889 1.00 98.12 89 TRP A C 1
ATOM 712 O O . TRP A 1 89 ? 1.292 1.472 3.688 1.00 98.12 89 TRP A O 1
ATOM 722 N N . ILE A 1 90 ? 1.014 2.275 1.606 1.00 98.38 90 ILE A N 1
ATOM 723 C CA . ILE A 1 90 ? 2.197 1.643 1.030 1.00 98.38 90 ILE A CA 1
ATOM 724 C C . ILE A 1 90 ? 3.320 2.679 0.990 1.00 98.38 90 ILE A C 1
ATOM 726 O O . ILE A 1 90 ? 3.162 3.718 0.350 1.00 98.38 90 ILE A O 1
ATOM 730 N N . ALA A 1 91 ? 4.460 2.405 1.624 1.00 98.31 91 ALA A N 1
ATOM 731 C CA . ALA A 1 91 ? 5.635 3.279 1.578 1.00 98.31 91 ALA A CA 1
ATOM 732 C C . ALA A 1 91 ? 6.915 2.511 1.226 1.00 98.31 91 ALA A C 1
ATOM 734 O O . ALA A 1 91 ? 6.974 1.297 1.395 1.00 98.31 91 ALA A O 1
ATOM 735 N N . LYS A 1 92 ? 7.986 3.200 0.793 1.00 98.19 92 LYS A N 1
ATOM 736 C CA . LYS A 1 92 ? 9.298 2.542 0.594 1.00 98.19 92 LYS A CA 1
ATOM 737 C C . LYS A 1 92 ? 9.737 1.802 1.858 1.00 98.19 92 LYS A C 1
ATOM 739 O O . LYS A 1 92 ? 10.186 0.670 1.787 1.00 98.19 92 LYS A O 1
ATOM 744 N N . SER A 1 93 ? 9.648 2.485 2.990 1.00 98.44 93 SER A N 1
ATOM 745 C CA . SER A 1 93 ? 9.945 1.954 4.313 1.00 98.44 93 SER A CA 1
ATOM 746 C C . SER A 1 93 ? 9.376 2.891 5.371 1.00 98.44 93 SER A C 1
ATOM 748 O O . SER A 1 93 ? 9.108 4.066 5.090 1.00 98.44 93 SER A O 1
ATOM 750 N N . PHE A 1 94 ? 9.229 2.372 6.584 1.00 98.44 94 PHE A N 1
ATOM 751 C CA . PHE A 1 94 ? 8.794 3.110 7.762 1.00 98.44 94 PHE A CA 1
ATOM 752 C C . PHE A 1 94 ? 9.936 3.172 8.775 1.00 98.44 94 PHE A C 1
ATOM 754 O O . PHE A 1 94 ? 10.827 2.327 8.763 1.00 98.44 94 PHE A O 1
ATOM 761 N N . ASP A 1 95 ? 9.947 4.204 9.610 1.00 96.75 95 ASP A N 1
ATOM 762 C CA . ASP A 1 95 ? 10.753 4.212 10.826 1.00 96.75 95 ASP A CA 1
ATOM 763 C C . ASP A 1 95 ? 9.867 4.080 12.059 1.00 96.75 95 ASP A C 1
ATOM 765 O O . ASP A 1 95 ? 8.657 4.315 12.010 1.00 96.75 95 ASP A O 1
ATOM 769 N N . ASP A 1 96 ? 10.508 3.713 13.166 1.00 97.50 96 ASP A N 1
ATOM 770 C CA . ASP A 1 96 ? 9.836 3.511 14.444 1.00 97.50 96 ASP A CA 1
ATOM 771 C C . ASP A 1 96 ? 9.107 4.779 14.909 1.00 97.50 96 ASP A C 1
ATOM 773 O O . ASP A 1 96 ? 8.013 4.675 15.450 1.00 97.50 96 ASP A O 1
ATOM 777 N N . GLU A 1 97 ? 9.640 5.979 14.628 1.00 97.50 97 GLU A N 1
ATOM 778 C CA . GLU A 1 97 ? 8.980 7.247 14.983 1.00 97.50 97 GLU A CA 1
ATOM 779 C C . GLU A 1 97 ? 7.600 7.366 14.319 1.00 97.50 97 GLU A C 1
ATOM 781 O O . GLU A 1 97 ? 6.611 7.622 15.009 1.00 97.50 97 GLU A O 1
ATOM 786 N N . ILE A 1 98 ? 7.509 7.150 13.000 1.00 97.94 98 ILE A N 1
ATOM 787 C CA . ILE A 1 98 ? 6.236 7.221 12.271 1.00 97.94 98 ILE A CA 1
ATOM 788 C C . ILE A 1 98 ? 5.275 6.120 12.728 1.00 97.94 98 ILE A C 1
ATOM 790 O O . ILE A 1 98 ? 4.083 6.385 12.902 1.00 97.94 98 ILE A O 1
ATOM 794 N N . LEU A 1 99 ? 5.766 4.893 12.923 1.00 97.88 99 LEU A N 1
ATOM 795 C CA . LEU A 1 99 ? 4.920 3.780 13.359 1.00 97.88 99 LEU A CA 1
ATOM 796 C C . LEU A 1 99 ? 4.379 4.002 14.774 1.00 97.88 99 LEU A C 1
ATOM 798 O O . LEU A 1 99 ? 3.207 3.728 15.029 1.00 97.88 99 LEU A O 1
ATOM 802 N N . ASP A 1 100 ? 5.196 4.518 15.687 1.00 97.62 100 ASP A N 1
ATOM 803 C CA . ASP A 1 100 ? 4.786 4.788 17.063 1.00 97.62 100 ASP A CA 1
ATOM 804 C C . ASP A 1 100 ? 3.833 5.981 17.163 1.00 97.62 100 ASP A C 1
ATOM 806 O O . ASP A 1 100 ? 2.902 5.951 17.969 1.00 97.62 100 ASP A O 1
ATOM 810 N N . GLU A 1 101 ? 4.015 7.015 16.337 1.00 97.00 101 GLU A N 1
ATOM 811 C CA . GLU A 1 101 ? 3.058 8.123 16.225 1.00 97.00 101 GLU A CA 1
ATOM 812 C C . GLU A 1 101 ? 1.686 7.613 15.761 1.00 97.00 101 GLU A C 1
ATOM 814 O O . GLU A 1 101 ? 0.660 7.940 16.360 1.00 97.00 101 GLU A O 1
ATOM 819 N N . LEU A 1 102 ? 1.670 6.730 14.762 1.00 95.25 102 LEU A N 1
ATOM 820 C CA . LEU A 1 102 ? 0.447 6.130 14.242 1.00 95.25 102 LEU A CA 1
ATOM 821 C C . LEU A 1 102 ? -0.242 5.203 15.262 1.00 95.25 102 LEU A C 1
ATOM 823 O O . LEU A 1 102 ? -1.461 5.275 15.425 1.00 95.25 102 LEU A O 1
ATOM 827 N N . LYS A 1 103 ? 0.515 4.373 15.994 1.00 95.38 103 LYS A N 1
ATOM 828 C CA . LYS A 1 103 ? -0.024 3.535 17.085 1.00 95.38 103 LYS A CA 1
ATOM 829 C C . LYS A 1 103 ? -0.674 4.387 18.175 1.00 95.38 103 LYS A C 1
ATOM 831 O O . LYS A 1 103 ? -1.822 4.142 18.530 1.00 95.38 103 LYS A O 1
ATOM 836 N N . LYS A 1 104 ? 0.019 5.430 18.651 1.00 95.38 104 LYS A N 1
ATOM 837 C CA . LYS A 1 104 ? -0.519 6.367 19.656 1.00 95.38 104 LYS A CA 1
ATOM 838 C C . LYS A 1 104 ? -1.779 7.071 19.164 1.00 95.38 104 LYS A C 1
ATOM 840 O O . LYS A 1 104 ? -2.698 7.326 19.945 1.00 95.38 104 LYS A O 1
ATOM 845 N N . TRP A 1 105 ? -1.838 7.391 17.873 1.00 95.06 105 TRP A N 1
ATOM 846 C CA . TRP A 1 105 ? -3.038 7.965 17.281 1.00 95.06 105 TRP A CA 1
ATOM 847 C C . TRP A 1 105 ? -4.220 6.987 17.361 1.00 95.06 105 TRP A C 1
ATOM 849 O O . TRP A 1 105 ? -5.274 7.370 17.862 1.00 95.06 105 TRP A O 1
ATOM 859 N N . PHE A 1 106 ? -4.038 5.715 16.988 1.00 92.75 106 PHE A N 1
ATOM 860 C CA . PHE A 1 106 ? -5.089 4.696 17.123 1.00 92.75 106 PHE A CA 1
ATOM 861 C C . PHE A 1 106 ? -5.505 4.440 18.577 1.00 92.75 106 PHE A C 1
ATOM 863 O O . PHE A 1 106 ? -6.690 4.296 18.856 1.00 92.75 106 PHE A O 1
ATOM 870 N N . GLU A 1 107 ? -4.562 4.429 19.520 1.00 91.62 107 GLU A N 1
ATOM 871 C CA . GLU A 1 107 ? -4.865 4.271 20.952 1.00 91.62 107 GLU A CA 1
ATOM 872 C C . GLU A 1 107 ? -5.707 5.429 21.510 1.00 91.62 107 GLU A C 1
ATOM 874 O O . GLU A 1 107 ? -6.526 5.230 22.408 1.00 91.62 107 GLU A O 1
ATOM 879 N N . SER A 1 108 ? -5.524 6.639 20.975 1.00 91.81 108 SER A N 1
ATOM 880 C CA . SER A 1 108 ? -6.260 7.838 21.396 1.00 91.81 108 SER A CA 1
ATOM 881 C C . SER A 1 108 ? -7.575 8.063 20.642 1.00 91.81 108 SER A C 1
ATOM 883 O O . SER A 1 108 ? -8.395 8.861 21.097 1.00 91.81 108 SER A O 1
ATOM 885 N N . HIS A 1 109 ? -7.810 7.350 19.535 1.00 86.56 109 HIS A N 1
ATOM 886 C CA . HIS A 1 109 ? -8.990 7.508 18.684 1.00 86.56 109 HIS A CA 1
ATOM 887 C C . HIS A 1 109 ? -9.664 6.154 18.431 1.00 86.56 109 HIS A C 1
ATOM 889 O O . HIS A 1 109 ? -9.221 5.358 17.606 1.00 86.56 109 HIS A O 1
ATOM 895 N N . GLN A 1 110 ? -10.794 5.903 19.095 1.00 70.44 110 GLN A N 1
ATOM 896 C CA . GLN A 1 110 ? -11.607 4.713 18.830 1.00 70.44 110 GLN A CA 1
ATOM 897 C C . GLN A 1 110 ? -12.379 4.869 17.513 1.00 70.44 110 GLN A C 1
ATOM 899 O O . GLN A 1 110 ? -13.434 5.502 17.455 1.00 70.44 110 GLN A O 1
ATOM 904 N N . LYS A 1 111 ? -11.843 4.289 16.437 1.00 77.38 111 LYS A N 1
ATOM 905 C CA . LYS A 1 111 ? -12.500 4.176 15.128 1.00 77.38 111 LYS A CA 1
ATOM 906 C C . LYS A 1 111 ? -12.911 2.724 14.885 1.00 77.38 111 LYS A C 1
ATOM 908 O O . LYS A 1 111 ? -12.210 1.984 14.210 1.00 77.38 111 LYS A O 1
ATOM 913 N N . GLU A 1 112 ? -14.082 2.345 15.397 1.00 76.62 112 GLU A N 1
ATOM 914 C CA . GLU A 1 112 ? -14.603 0.960 15.412 1.00 76.62 112 GLU A CA 1
ATOM 915 C C . GLU A 1 112 ? -14.817 0.314 14.026 1.00 76.62 112 GLU A C 1
ATOM 917 O O . GLU A 1 112 ? -15.067 -0.882 13.926 1.00 76.62 112 GLU A O 1
ATOM 922 N N . PHE A 1 113 ? -14.714 1.079 12.937 1.00 89.44 113 PHE A N 1
ATOM 923 C CA . PHE A 1 113 ? -15.034 0.605 11.587 1.00 89.44 113 PHE A CA 1
ATOM 924 C C . PHE A 1 113 ? -13.955 0.934 10.548 1.00 89.44 113 PHE A C 1
ATOM 926 O O . PHE A 1 113 ? -14.240 1.008 9.350 1.00 89.44 113 PHE A O 1
ATOM 933 N N . VAL A 1 114 ? -12.706 1.122 10.986 1.00 94.06 114 VAL A N 1
ATOM 934 C CA . VAL A 1 114 ? -11.577 1.302 10.067 1.00 94.06 114 VAL A CA 1
ATOM 935 C C . VAL A 1 114 ? -10.454 0.325 10.378 1.00 94.06 114 VAL A C 1
ATOM 937 O O . VAL A 1 114 ? -9.769 0.45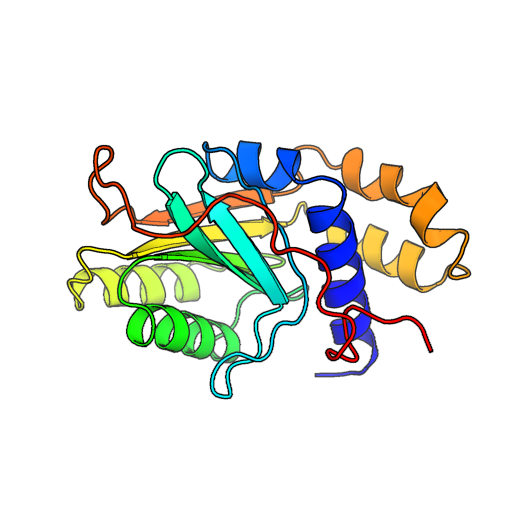9 11.388 1.00 94.06 114 VAL A O 1
ATOM 940 N N . ASP A 1 115 ? -10.228 -0.620 9.469 1.00 96.44 115 ASP A N 1
ATOM 941 C CA . ASP A 1 115 ? -9.000 -1.413 9.479 1.00 96.44 115 ASP A CA 1
ATOM 942 C C . ASP A 1 115 ? -7.880 -0.623 8.808 1.00 96.44 115 ASP A C 1
ATOM 944 O O . ASP A 1 115 ? -8.106 0.063 7.806 1.00 96.44 115 ASP A O 1
ATOM 948 N N . PHE A 1 116 ? -6.663 -0.755 9.325 1.00 97.38 116 PHE A N 1
ATOM 949 C CA . PHE A 1 116 ? -5.497 -0.068 8.794 1.00 97.38 116 PHE A CA 1
ATOM 950 C C . PHE A 1 116 ? -4.307 -1.001 8.581 1.00 97.38 116 PHE A C 1
ATOM 952 O O . PHE A 1 116 ? -4.018 -1.856 9.418 1.00 97.38 116 PHE A O 1
ATOM 959 N N . TYR A 1 117 ? -3.578 -0.766 7.488 1.00 98.50 117 TYR A N 1
ATOM 960 C CA . TYR A 1 117 ? -2.346 -1.467 7.141 1.00 98.50 117 TYR A CA 1
ATOM 961 C C . TYR A 1 117 ? -1.252 -0.477 6.727 1.00 98.50 117 TYR A C 1
ATOM 963 O O . TYR A 1 117 ? -1.454 0.311 5.804 1.00 98.50 117 TYR A O 1
ATOM 971 N N . ALA A 1 118 ? -0.075 -0.559 7.349 1.00 98.50 118 ALA A N 1
ATOM 972 C CA . ALA A 1 118 ? 1.162 0.009 6.815 1.00 98.50 118 ALA A CA 1
ATOM 973 C C . ALA A 1 118 ? 1.955 -1.108 6.134 1.00 98.50 118 ALA A C 1
ATOM 975 O O . ALA A 1 118 ? 2.317 -2.091 6.786 1.00 98.50 118 ALA A O 1
ATOM 976 N N . LEU A 1 119 ? 2.218 -0.958 4.836 1.00 98.75 119 LEU A N 1
ATOM 977 C CA . LEU A 1 119 ? 2.953 -1.932 4.036 1.00 98.75 119 LEU A CA 1
ATOM 978 C C . LEU A 1 119 ? 4.240 -1.309 3.486 1.00 98.75 119 LEU A C 1
ATOM 980 O O . LEU A 1 119 ? 4.188 -0.286 2.799 1.00 98.75 119 LEU A O 1
ATOM 984 N N . SER A 1 120 ? 5.394 -1.913 3.752 1.00 98.56 120 SER A N 1
ATOM 985 C CA . SER A 1 120 ? 6.657 -1.516 3.130 1.00 98.56 120 SER A CA 1
ATOM 986 C C . SER A 1 120 ? 6.860 -2.211 1.783 1.00 98.56 120 SER A C 1
ATOM 988 O O . SER A 1 120 ? 6.347 -3.304 1.530 1.00 98.56 120 SER A O 1
ATOM 990 N N . LEU A 1 121 ? 7.609 -1.559 0.896 1.00 98.62 121 LEU A N 1
ATOM 991 C CA . LEU A 1 121 ? 8.035 -2.129 -0.378 1.00 98.62 121 LEU A CA 1
ATOM 992 C C . LEU A 1 121 ? 9.294 -2.979 -0.190 1.00 98.62 121 LEU A C 1
ATOM 994 O O . LEU A 1 121 ? 10.161 -2.643 0.615 1.00 98.62 121 LEU A O 1
ATOM 998 N N . HIS A 1 122 ? 9.451 -4.013 -1.019 1.00 98.25 122 HIS A N 1
ATOM 999 C CA . HIS A 1 122 ? 10.732 -4.704 -1.176 1.00 98.25 122 HIS A CA 1
ATOM 1000 C C . HIS A 1 122 ? 11.853 -3.694 -1.481 1.00 98.25 122 HIS A C 1
ATOM 1002 O O . HIS A 1 122 ? 11.643 -2.750 -2.253 1.00 98.25 122 HIS A O 1
ATOM 1008 N N . GLU A 1 123 ? 13.048 -3.897 -0.921 1.00 96.56 123 GLU A N 1
ATOM 1009 C CA . GLU A 1 123 ? 14.152 -2.925 -0.967 1.00 96.56 123 GLU A CA 1
ATOM 1010 C C . GLU A 1 123 ? 14.545 -2.505 -2.397 1.00 96.56 123 GLU A C 1
ATOM 1012 O O . GLU A 1 123 ? 14.729 -1.315 -2.676 1.00 96.56 123 GLU A O 1
ATOM 1017 N N . ASP A 1 124 ? 14.543 -3.463 -3.327 1.00 97.75 124 ASP A N 1
ATOM 1018 C CA . ASP A 1 124 ? 14.867 -3.256 -4.745 1.00 97.75 124 ASP A CA 1
ATOM 1019 C C . ASP A 1 124 ? 13.757 -2.598 -5.577 1.00 97.75 124 ASP A C 1
ATOM 1021 O O . ASP A 1 124 ? 13.990 -2.200 -6.723 1.00 97.75 124 ASP A O 1
ATOM 1025 N N . THR A 1 125 ? 12.550 -2.431 -5.027 1.00 97.50 125 THR A N 1
ATOM 1026 C CA . THR A 1 125 ? 11.387 -1.927 -5.781 1.00 97.50 125 THR A CA 1
ATOM 1027 C C . THR A 1 125 ? 11.683 -0.584 -6.438 1.00 97.50 125 THR A C 1
ATOM 1029 O O . THR A 1 125 ? 11.319 -0.350 -7.589 1.00 97.50 125 THR A O 1
ATOM 1032 N N . ILE A 1 126 ? 12.377 0.310 -5.730 1.00 96.75 126 ILE A N 1
ATOM 1033 C CA . ILE A 1 126 ? 12.666 1.654 -6.239 1.00 96.75 126 ILE A CA 1
ATOM 1034 C C . ILE A 1 126 ? 13.627 1.607 -7.429 1.00 96.75 126 ILE A C 1
ATOM 1036 O O . ILE A 1 126 ? 13.406 2.332 -8.399 1.00 96.75 126 ILE A O 1
ATOM 1040 N N . ALA A 1 127 ? 14.637 0.737 -7.381 1.00 96.44 127 ALA A N 1
ATOM 1041 C CA . ALA A 1 127 ? 15.588 0.558 -8.474 1.00 96.44 127 ALA A CA 1
ATOM 1042 C C . ALA A 1 127 ? 14.904 -0.051 -9.709 1.00 96.44 127 ALA A C 1
ATOM 1044 O O . ALA A 1 127 ? 15.113 0.406 -10.835 1.00 96.44 127 ALA A O 1
ATOM 1045 N N . VAL A 1 128 ? 14.013 -1.029 -9.508 1.00 97.38 128 VAL A N 1
ATOM 1046 C CA . VAL A 1 128 ? 13.216 -1.608 -10.600 1.00 97.38 128 VAL A CA 1
ATOM 1047 C C . VAL A 1 128 ? 12.276 -0.565 -11.212 1.00 97.38 128 VAL A C 1
ATOM 1049 O O . VAL A 1 128 ? 12.213 -0.443 -12.435 1.00 97.38 128 VAL A O 1
ATOM 1052 N N . LEU A 1 129 ? 11.587 0.241 -10.396 1.00 95.44 129 LEU A N 1
ATOM 1053 C CA . LEU A 1 129 ? 10.725 1.325 -10.882 1.00 95.44 129 LEU A CA 1
ATOM 1054 C C . LEU A 1 129 ? 11.509 2.403 -11.643 1.00 95.44 129 LEU A C 1
ATOM 1056 O O . LEU A 1 129 ? 10.996 2.946 -12.621 1.00 95.44 129 LEU A O 1
ATOM 1060 N N . GLU A 1 130 ? 12.738 2.717 -11.226 1.00 94.88 130 GLU A N 1
ATOM 1061 C CA . GLU A 1 130 ? 13.639 3.607 -11.973 1.00 94.88 130 GLU A CA 1
ATOM 1062 C C . GLU A 1 130 ? 13.962 3.044 -13.348 1.00 94.88 130 GLU A C 1
ATOM 1064 O O . GLU A 1 130 ? 13.709 3.716 -14.348 1.00 94.88 130 GLU A O 1
ATOM 1069 N N . LYS A 1 131 ? 14.400 1.783 -13.398 1.00 94.62 131 LYS A N 1
ATOM 1070 C CA . LYS A 1 131 ? 14.696 1.085 -14.648 1.00 94.62 131 LYS A CA 1
ATOM 1071 C C . LYS A 1 131 ? 13.490 1.069 -15.587 1.00 94.62 131 LYS A C 1
ATOM 1073 O O . LYS A 1 131 ? 13.639 1.341 -16.772 1.00 94.62 131 LYS A O 1
ATOM 1078 N N . LEU A 1 132 ? 12.291 0.779 -15.076 1.00 93.31 132 LEU A N 1
ATOM 1079 C CA . LEU A 1 132 ? 11.058 0.794 -15.870 1.00 93.31 132 LEU A CA 1
ATOM 1080 C C . LEU A 1 132 ? 10.724 2.200 -16.387 1.00 93.31 132 LEU A C 1
ATOM 1082 O O . LEU A 1 132 ? 10.334 2.355 -17.540 1.00 93.31 132 LEU A O 1
ATOM 1086 N N . ASN A 1 133 ? 10.894 3.235 -15.566 1.00 89.56 133 ASN A N 1
ATOM 1087 C CA . ASN A 1 133 ? 10.571 4.615 -15.934 1.00 89.56 133 ASN A CA 1
ATOM 1088 C C . ASN A 1 133 ? 11.488 5.191 -17.035 1.00 89.56 133 ASN A C 1
ATOM 1090 O O . ASN A 1 133 ? 11.116 6.166 -17.690 1.00 89.56 133 ASN A O 1
ATOM 1094 N N . GLU A 1 134 ? 12.661 4.595 -17.255 1.00 91.56 134 GLU A N 1
ATOM 1095 C CA . GLU A 1 134 ? 13.573 4.931 -18.356 1.00 91.56 134 GLU A CA 1
ATOM 1096 C C . GLU A 1 134 ? 13.215 4.228 -19.678 1.00 91.56 134 GLU A C 1
ATOM 1098 O O . GLU A 1 134 ? 13.701 4.621 -20.740 1.00 91.56 134 GLU A O 1
ATOM 1103 N N . MET A 1 135 ? 12.345 3.213 -19.644 1.00 91.38 135 MET A N 1
ATOM 1104 C CA . MET A 1 135 ? 11.944 2.464 -20.834 1.00 91.38 135 MET A CA 1
ATOM 1105 C C . MET A 1 135 ? 10.906 3.207 -21.679 1.00 91.38 135 MET A C 1
ATOM 1107 O O . MET A 1 135 ? 10.150 4.069 -21.221 1.00 91.38 135 MET A O 1
ATOM 1111 N N . TYR A 1 136 ? 10.800 2.793 -22.941 1.00 88.50 136 TYR A N 1
ATOM 1112 C CA . TYR A 1 136 ? 9.673 3.174 -23.777 1.00 88.50 136 TYR A CA 1
ATOM 1113 C C . TYR A 1 136 ? 8.362 2.596 -23.221 1.00 88.50 136 TYR A C 1
ATOM 1115 O O . TYR A 1 136 ? 8.315 1.466 -22.737 1.00 88.50 136 TYR A O 1
ATOM 1123 N N . ARG A 1 137 ? 7.260 3.353 -23.324 1.00 81.38 137 ARG A N 1
ATOM 1124 C CA . ARG A 1 137 ? 5.977 3.031 -22.666 1.00 81.38 137 ARG A CA 1
ATOM 1125 C C . ARG A 1 137 ? 5.438 1.631 -22.974 1.00 81.38 137 ARG A C 1
ATOM 1127 O O . ARG A 1 137 ? 4.863 1.009 -22.089 1.00 81.38 137 ARG A O 1
ATOM 1134 N N . LEU A 1 138 ? 5.602 1.137 -24.204 1.00 84.81 138 LEU A N 1
ATOM 1135 C CA . LEU A 1 138 ? 5.142 -0.210 -24.576 1.00 84.81 138 LEU A CA 1
ATOM 1136 C C . LEU A 1 138 ? 6.011 -1.323 -23.979 1.00 84.81 138 LEU A C 1
ATOM 1138 O O . LEU A 1 138 ? 5.534 -2.442 -23.805 1.00 84.81 138 LEU A O 1
ATOM 1142 N N . ASP A 1 139 ? 7.267 -1.027 -23.658 1.00 89.75 139 ASP A N 1
ATOM 1143 C CA . ASP A 1 139 ? 8.192 -2.004 -23.089 1.00 89.75 139 ASP A CA 1
ATOM 1144 C C . ASP A 1 139 ? 8.066 -2.089 -21.569 1.00 89.75 139 ASP A C 1
ATOM 1146 O O . ASP A 1 139 ? 8.339 -3.144 -21.004 1.00 89.75 139 ASP A O 1
ATOM 1150 N N . ILE A 1 140 ? 7.550 -1.043 -20.916 1.00 88.88 140 ILE A N 1
ATOM 1151 C CA . ILE A 1 140 ? 7.226 -1.055 -19.483 1.00 88.88 140 ILE A CA 1
ATOM 1152 C C . ILE A 1 140 ? 6.333 -2.253 -19.135 1.00 88.88 140 ILE A C 1
ATOM 1154 O O . ILE A 1 140 ? 6.695 -3.062 -18.285 1.00 88.88 140 ILE A O 1
ATOM 1158 N N . TYR A 1 141 ? 5.207 -2.417 -19.838 1.00 87.94 141 TYR A N 1
ATOM 1159 C CA . TYR A 1 141 ? 4.251 -3.499 -19.569 1.00 87.94 141 TYR A CA 1
ATOM 1160 C C . TYR A 1 141 ? 4.859 -4.889 -19.780 1.00 87.94 141 TYR A C 1
ATOM 1162 O O . TYR A 1 141 ? 4.608 -5.800 -18.996 1.00 87.94 141 TYR A O 1
ATOM 1170 N N . LYS A 1 142 ? 5.709 -5.048 -20.804 1.00 91.06 142 LYS A N 1
ATOM 1171 C CA . LYS A 1 142 ? 6.423 -6.310 -21.059 1.00 91.06 142 LYS A CA 1
ATOM 1172 C C . LYS A 1 142 ? 7.413 -6.650 -19.948 1.00 91.06 142 LYS A C 1
ATOM 1174 O O . LYS A 1 142 ? 7.738 -7.817 -19.777 1.00 91.06 142 LYS A O 1
ATOM 1179 N N . ASN A 1 143 ? 7.889 -5.646 -19.211 1.00 95.31 143 ASN A N 1
ATOM 1180 C CA . ASN A 1 143 ? 8.890 -5.785 -18.158 1.00 95.31 143 ASN A CA 1
ATOM 1181 C C . ASN A 1 143 ? 8.309 -5.713 -16.737 1.00 95.31 143 ASN A C 1
ATOM 1183 O O . ASN A 1 143 ? 9.064 -5.728 -15.769 1.00 95.31 143 ASN A O 1
ATOM 1187 N N . PHE A 1 144 ? 6.982 -5.716 -16.577 1.00 94.06 144 PHE A N 1
ATOM 1188 C CA . PHE A 1 144 ? 6.339 -5.797 -15.260 1.00 94.06 144 PHE A CA 1
ATOM 1189 C C . PHE A 1 144 ? 6.679 -7.075 -14.481 1.00 94.06 144 PHE A C 1
ATOM 1191 O O . PHE A 1 144 ? 6.573 -7.077 -13.257 1.00 94.06 144 PHE A O 1
ATOM 1198 N N . TYR A 1 145 ? 7.147 -8.138 -15.144 1.00 94.81 145 TYR A N 1
ATOM 1199 C CA . TYR A 1 145 ? 7.641 -9.332 -14.450 1.00 94.81 145 TYR A CA 1
ATOM 1200 C C . TYR A 1 145 ? 8.778 -9.012 -13.463 1.00 94.81 145 TYR A C 1
ATOM 1202 O O . TYR A 1 145 ? 8.837 -9.644 -12.417 1.00 94.81 145 TYR A O 1
ATOM 1210 N N . LEU A 1 146 ? 9.591 -7.978 -13.719 1.00 96.62 146 LEU A N 1
ATOM 1211 C CA . LEU A 1 146 ? 10.683 -7.567 -12.827 1.00 96.62 146 LEU A CA 1
ATOM 1212 C C . LEU A 1 146 ? 10.189 -7.161 -11.432 1.00 96.62 146 LEU A C 1
ATOM 1214 O O . LEU A 1 146 ? 10.871 -7.402 -10.447 1.00 96.62 146 LEU A O 1
ATOM 1218 N N . LEU A 1 147 ? 9.002 -6.548 -11.337 1.00 96.56 147 LEU A N 1
ATOM 1219 C CA . LEU A 1 147 ? 8.380 -6.232 -10.045 1.00 96.56 147 LEU A CA 1
ATOM 1220 C C . LEU A 1 147 ? 7.755 -7.469 -9.396 1.00 96.56 147 LEU A C 1
ATOM 1222 O O . LEU A 1 147 ? 7.682 -7.548 -8.178 1.00 96.56 147 LEU A O 1
ATOM 1226 N N . ARG A 1 148 ? 7.301 -8.436 -10.200 1.00 94.25 148 ARG A N 1
ATOM 1227 C CA . ARG A 1 148 ? 6.692 -9.684 -9.717 1.00 94.25 148 ARG A CA 1
ATOM 1228 C C . ARG A 1 148 ? 7.718 -10.644 -9.120 1.00 94.25 148 ARG A C 1
ATOM 1230 O O . ARG A 1 148 ? 7.378 -11.420 -8.236 1.00 94.25 148 ARG A O 1
ATOM 1237 N N . GLU A 1 149 ? 8.948 -10.603 -9.621 1.00 95.50 149 GLU A N 1
ATOM 1238 C CA . GLU A 1 149 ? 10.068 -11.394 -9.105 1.00 95.50 149 GLU A CA 1
ATOM 1239 C C . GLU A 1 149 ? 10.514 -10.937 -7.707 1.00 95.50 149 GLU A C 1
ATOM 1241 O O . GLU A 1 149 ? 11.088 -11.733 -6.966 1.00 95.50 149 GLU A O 1
ATOM 1246 N N . LEU A 1 150 ? 10.188 -9.700 -7.311 1.00 95.62 150 LEU A N 1
ATOM 1247 C CA . LEU A 1 150 ? 10.346 -9.225 -5.938 1.00 95.62 150 LEU A CA 1
ATOM 1248 C C . LEU A 1 150 ? 9.229 -9.827 -5.076 1.00 95.62 150 LEU A C 1
ATOM 1250 O O . LEU A 1 150 ? 8.145 -9.260 -4.971 1.00 95.62 150 LEU A O 1
ATOM 1254 N N . ASN A 1 151 ? 9.465 -11.008 -4.506 1.00 91.38 151 ASN A N 1
ATOM 1255 C CA . ASN A 1 151 ? 8.472 -11.734 -3.716 1.00 91.38 151 ASN A CA 1
ATOM 1256 C C . ASN A 1 151 ? 8.997 -12.033 -2.295 1.00 91.38 151 ASN A C 1
ATOM 1258 O O . ASN A 1 151 ? 9.942 -12.815 -2.171 1.00 91.38 151 ASN A O 1
ATOM 1262 N N . PRO A 1 152 ? 8.383 -11.481 -1.230 1.00 94.56 152 PRO A N 1
ATOM 1263 C CA . PRO A 1 152 ? 7.213 -10.597 -1.252 1.00 94.56 152 PRO A CA 1
ATOM 1264 C C . PRO A 1 152 ? 7.540 -9.175 -1.736 1.00 94.56 152 PRO A C 1
ATOM 1266 O O . PRO A 1 152 ? 8.561 -8.597 -1.366 1.00 94.56 152 PRO A O 1
ATOM 1269 N N . LEU A 1 153 ? 6.636 -8.586 -2.530 1.00 97.62 153 LEU A N 1
ATOM 1270 C CA . LEU A 1 153 ? 6.744 -7.182 -2.955 1.00 97.62 153 LEU A CA 1
ATOM 1271 C C . LEU A 1 153 ? 6.331 -6.224 -1.831 1.00 97.62 153 LEU A C 1
ATOM 1273 O O . LEU A 1 153 ? 6.886 -5.133 -1.711 1.00 97.62 153 LEU A O 1
ATOM 1277 N N . LEU A 1 154 ? 5.321 -6.627 -1.059 1.00 98.31 154 LEU A N 1
ATOM 1278 C CA . LEU A 1 154 ? 4.706 -5.859 0.017 1.00 98.31 154 LEU A CA 1
ATOM 1279 C C . LEU A 1 154 ? 4.899 -6.611 1.332 1.00 98.31 154 LEU A C 1
ATOM 1281 O O . LEU A 1 154 ? 4.545 -7.787 1.417 1.00 98.31 154 LEU A O 1
ATOM 1285 N N . ASN A 1 155 ? 5.407 -5.929 2.353 1.00 97.88 155 ASN A N 1
ATOM 1286 C CA . ASN A 1 155 ? 5.593 -6.487 3.691 1.00 97.88 155 ASN A CA 1
ATOM 1287 C C . ASN A 1 155 ? 4.754 -5.701 4.694 1.00 97.88 155 ASN A C 1
ATOM 1289 O O . ASN A 1 155 ? 4.756 -4.474 4.668 1.00 97.88 155 ASN A O 1
ATOM 1293 N N . ALA A 1 156 ? 4.028 -6.387 5.574 1.00 97.75 156 ALA A N 1
ATOM 1294 C CA . ALA A 1 156 ? 3.236 -5.724 6.603 1.00 97.75 156 ALA A CA 1
ATOM 1295 C C . ALA A 1 156 ? 4.128 -5.253 7.760 1.00 97.75 156 ALA A C 1
ATOM 1297 O O . ALA A 1 156 ? 4.776 -6.065 8.413 1.00 97.75 156 ALA A O 1
ATOM 1298 N N . GLU A 1 157 ? 4.117 -3.948 8.023 1.00 98.00 157 GLU A N 1
ATOM 1299 C CA . GLU A 1 157 ? 4.872 -3.307 9.112 1.00 98.00 157 GLU A CA 1
ATOM 1300 C C . GLU A 1 157 ? 3.979 -3.023 10.325 1.00 98.00 157 GLU A C 1
ATOM 1302 O O . GLU A 1 157 ? 4.387 -3.155 11.477 1.00 98.00 157 GLU A O 1
ATOM 1307 N N . LEU A 1 158 ? 2.727 -2.637 10.067 1.00 97.62 158 LEU A N 1
ATOM 1308 C CA . LEU A 1 158 ? 1.715 -2.411 11.091 1.00 97.62 158 LEU A CA 1
ATOM 1309 C C . LEU A 1 158 ? 0.353 -2.834 10.559 1.00 97.62 158 LEU A C 1
ATOM 1311 O O . LEU A 1 158 ? -0.025 -2.474 9.445 1.00 97.62 158 LEU A O 1
ATOM 1315 N N . VAL A 1 159 ? -0.405 -3.533 11.396 1.00 97.12 159 VAL A N 1
ATOM 1316 C CA . VAL A 1 159 ? -1.802 -3.868 11.135 1.00 97.12 159 VAL A CA 1
ATOM 1317 C C . VAL A 1 159 ? -2.619 -3.485 12.358 1.00 97.12 159 VAL A C 1
ATOM 1319 O O . VAL A 1 159 ? -2.271 -3.855 13.479 1.00 97.12 159 VAL A O 1
ATOM 1322 N N . ASN A 1 160 ? -3.699 -2.741 12.144 1.00 95.31 160 ASN A N 1
ATOM 1323 C CA . ASN A 1 160 ? -4.662 -2.394 13.179 1.00 95.31 160 ASN A CA 1
ATOM 1324 C C . ASN A 1 160 ? -6.065 -2.772 12.701 1.00 95.31 160 ASN A C 1
ATOM 1326 O O . ASN A 1 160 ? -6.631 -2.101 11.840 1.00 95.31 160 ASN A O 1
ATOM 1330 N N . HIS A 1 161 ? -6.612 -3.853 13.252 1.00 94.06 161 HIS A N 1
ATOM 1331 C CA . HIS A 1 161 ? -7.972 -4.293 12.961 1.00 94.06 161 HIS A CA 1
ATOM 1332 C C . HIS A 1 161 ? -8.941 -3.695 13.970 1.00 94.06 161 HIS A C 1
ATOM 1334 O O . HIS A 1 161 ? -8.779 -3.886 15.174 1.00 94.06 161 HIS A O 1
ATOM 1340 N N . GLN A 1 162 ? -9.961 -3.010 13.471 1.00 92.06 162 GLN A N 1
ATOM 1341 C CA . GLN A 1 162 ? -11.041 -2.453 14.287 1.00 92.06 162 GLN A CA 1
ATOM 1342 C C . GLN A 1 162 ? -12.397 -3.010 13.849 1.00 92.06 162 GLN A C 1
ATOM 1344 O O . GLN A 1 162 ? -13.298 -3.170 14.667 1.00 92.06 162 GLN A O 1
ATOM 1349 N N . ILE A 1 163 ? -12.528 -3.386 12.574 1.00 91.50 163 ILE A N 1
ATOM 1350 C CA . ILE A 1 163 ? -13.743 -3.977 12.030 1.00 91.50 163 ILE A CA 1
ATOM 1351 C C . ILE A 1 163 ? -13.848 -5.432 12.494 1.00 91.50 163 ILE A C 1
ATOM 1353 O O . ILE A 1 163 ? -12.957 -6.251 12.258 1.00 91.50 163 ILE A O 1
ATOM 1357 N N . HIS A 1 164 ? -14.989 -5.797 13.082 1.00 90.06 164 HIS A N 1
ATOM 1358 C CA . HIS A 1 164 ? -15.248 -7.185 13.454 1.00 90.06 164 HIS A CA 1
ATOM 1359 C C . HIS A 1 164 ? -15.185 -8.119 12.219 1.00 90.06 164 HIS A C 1
ATOM 1361 O O . HIS A 1 164 ? -15.766 -7.789 11.182 1.00 90.06 164 HIS A O 1
ATOM 1367 N N . PRO A 1 165 ? -14.576 -9.321 12.290 1.00 85.94 165 PRO A N 1
ATOM 1368 C CA . PRO A 1 165 ? -14.395 -10.196 11.120 1.00 85.94 165 PRO A CA 1
ATOM 1369 C C . PRO A 1 165 ? -15.683 -10.632 10.401 1.00 85.94 165 PRO A C 1
ATOM 1371 O O . PRO A 1 165 ? -15.646 -10.990 9.225 1.00 85.94 165 PRO A O 1
ATOM 1374 N N . SER A 1 166 ? -16.820 -10.631 11.103 1.00 87.81 166 SER A N 1
ATOM 1375 C CA . SER A 1 166 ? -18.139 -10.948 10.531 1.00 87.81 166 SER A CA 1
ATOM 1376 C C . SER A 1 166 ? -18.886 -9.731 9.981 1.00 87.81 166 SER A C 1
ATOM 1378 O O . SER A 1 166 ? -20.006 -9.885 9.493 1.00 87.81 166 SER A O 1
ATOM 1380 N N . HIS A 1 167 ? -18.322 -8.529 10.118 1.00 90.81 167 HIS A N 1
ATOM 1381 C CA . HIS A 1 167 ? -18.936 -7.310 9.615 1.00 90.81 167 HIS A CA 1
ATOM 1382 C C . HIS A 1 167 ? -19.049 -7.366 8.095 1.00 90.81 167 HIS A C 1
ATOM 1384 O O . HIS A 1 167 ? -18.127 -7.798 7.398 1.00 90.81 167 HIS A O 1
ATOM 1390 N N . CYS A 1 168 ? -20.196 -6.932 7.585 1.00 89.06 168 CYS A N 1
ATOM 1391 C CA . CYS A 1 168 ? -20.477 -6.927 6.163 1.00 89.06 168 CYS A CA 1
ATOM 1392 C C . CYS A 1 168 ? -21.026 -5.558 5.769 1.00 89.06 168 CYS A C 1
ATOM 1394 O O . CYS A 1 168 ? -22.158 -5.215 6.111 1.00 89.06 168 CYS A O 1
ATOM 1396 N N . GLY A 1 169 ? -20.210 -4.801 5.046 1.00 89.00 169 GLY A N 1
ATOM 1397 C CA . GLY A 1 169 ? -20.558 -3.508 4.487 1.00 89.00 169 GLY A CA 1
ATOM 1398 C C . GLY A 1 169 ? -21.579 -3.606 3.354 1.00 89.00 169 GLY A C 1
ATOM 1399 O O . GLY A 1 169 ? -22.102 -4.676 3.003 1.00 89.00 169 GLY A O 1
ATOM 1400 N N . GLN A 1 170 ? -21.871 -2.444 2.776 1.00 83.69 170 GLN A N 1
ATOM 1401 C CA . GLN A 1 170 ? -22.957 -2.260 1.807 1.00 83.69 170 GLN A CA 1
ATOM 1402 C C . GLN A 1 170 ? -22.474 -2.011 0.372 1.00 83.69 170 GLN A C 1
ATOM 1404 O O . GLN A 1 170 ? -23.289 -1.723 -0.507 1.00 83.69 170 GLN A O 1
ATOM 1409 N N . ILE A 1 171 ? -21.167 -2.113 0.098 1.00 82.94 171 ILE A N 1
ATOM 1410 C CA . ILE A 1 171 ? -20.653 -1.833 -1.245 1.00 82.94 171 ILE A CA 1
ATOM 1411 C C . ILE A 1 171 ? -21.111 -2.897 -2.242 1.00 82.94 171 ILE A C 1
ATOM 1413 O O . ILE A 1 171 ? -20.969 -4.101 -2.026 1.00 82.94 171 ILE A O 1
ATOM 1417 N N . ASN A 1 172 ? -21.619 -2.428 -3.383 1.00 71.50 172 ASN A N 1
ATOM 1418 C CA . ASN A 1 172 ? -21.882 -3.281 -4.531 1.00 71.50 172 ASN A CA 1
ATOM 1419 C C . ASN A 1 172 ? -20.549 -3.753 -5.128 1.00 71.50 172 ASN A C 1
ATOM 1421 O O . ASN A 1 172 ? -19.743 -2.951 -5.599 1.00 71.50 172 ASN A O 1
ATOM 1425 N N . THR A 1 173 ? -20.320 -5.061 -5.093 1.00 71.62 173 THR A N 1
ATOM 1426 C CA . THR A 1 173 ? -19.127 -5.710 -5.646 1.00 71.62 173 THR A CA 1
ATOM 1427 C C . THR A 1 173 ? -19.256 -6.012 -7.135 1.00 71.62 173 THR A C 1
ATOM 1429 O O . THR A 1 173 ? -18.283 -6.446 -7.746 1.00 71.62 173 THR A O 1
ATOM 1432 N N . ASN A 1 174 ? -20.413 -5.765 -7.752 1.00 70.75 174 ASN A N 1
ATOM 1433 C CA . ASN A 1 174 ? -20.527 -5.867 -9.200 1.00 70.75 174 ASN A CA 1
ATOM 1434 C C . ASN A 1 174 ? -19.772 -4.702 -9.858 1.00 70.75 174 ASN A C 1
ATOM 1436 O O . ASN A 1 174 ? -19.932 -3.560 -9.413 1.00 70.75 174 ASN A O 1
ATOM 1440 N N . PRO A 1 175 ? -18.969 -4.956 -10.907 1.00 63.62 175 PRO A N 1
ATOM 1441 C CA . PRO A 1 175 ? -18.334 -3.883 -11.656 1.00 63.62 175 PRO A CA 1
ATOM 1442 C C . PRO A 1 175 ? -19.411 -2.936 -12.192 1.00 63.62 175 PRO A C 1
ATOM 1444 O O . PRO A 1 175 ? -20.450 -3.378 -12.691 1.00 63.62 175 PRO A O 1
ATOM 1447 N N . SER A 1 176 ? -19.182 -1.628 -12.062 1.00 63.16 176 SER A N 1
ATOM 1448 C CA . SER A 1 176 ? -20.061 -0.632 -12.669 1.00 63.16 176 SER A CA 1
ATOM 1449 C C . SER A 1 176 ? -20.083 -0.838 -14.181 1.00 63.16 176 SER A C 1
ATOM 1451 O O . SER A 1 176 ? -19.036 -1.063 -14.792 1.00 63.16 176 SER A O 1
ATOM 1453 N N . LEU A 1 177 ? -21.272 -0.768 -14.783 1.00 66.81 177 LEU A N 1
ATOM 1454 C CA . LEU A 1 177 ? -21.382 -0.734 -16.238 1.00 66.81 177 LEU A CA 1
ATOM 1455 C C . LEU A 1 177 ? -20.604 0.483 -16.766 1.00 66.81 177 LEU A C 1
ATOM 1457 O O . LEU A 1 177 ? -20.641 1.521 -16.100 1.00 66.81 177 LEU A O 1
ATOM 1461 N N . PRO A 1 178 ? -19.925 0.372 -17.924 1.00 66.94 178 PRO A N 1
ATOM 1462 C CA . PRO A 1 178 ? -19.267 1.515 -18.545 1.00 66.94 178 PRO A CA 1
ATOM 1463 C C . PRO A 1 178 ? -20.261 2.665 -18.715 1.00 66.94 178 PRO A C 1
ATOM 1465 O O . PRO A 1 178 ? -21.319 2.488 -19.325 1.00 66.94 178 PRO A O 1
ATOM 1468 N N . ASP A 1 179 ? -19.930 3.826 -18.160 1.00 72.75 179 ASP A N 1
ATOM 1469 C CA . ASP A 1 179 ? -20.732 5.035 -18.277 1.00 72.75 179 ASP A CA 1
ATOM 1470 C C . ASP A 1 179 ? -20.174 5.878 -19.424 1.00 72.75 179 ASP A C 1
ATOM 1472 O O . ASP A 1 179 ? -19.206 6.617 -19.269 1.00 72.75 179 ASP A O 1
ATOM 1476 N N . PHE A 1 180 ? -20.785 5.765 -20.605 1.00 74.56 180 PHE A N 1
ATOM 1477 C CA . PHE A 1 180 ? -20.312 6.452 -21.811 1.00 74.56 180 PHE A CA 1
ATOM 1478 C C . PHE A 1 180 ? -20.443 7.987 -21.759 1.00 74.56 180 PHE A C 1
ATOM 1480 O O . PHE A 1 180 ? -20.006 8.667 -22.688 1.00 74.56 180 PHE A O 1
ATOM 1487 N N . GLU A 1 181 ? -21.007 8.552 -20.690 1.00 74.94 181 GLU A N 1
ATOM 1488 C CA . GLU A 1 181 ? -20.991 9.996 -20.434 1.00 74.94 181 GLU A CA 1
ATOM 1489 C C . GLU A 1 181 ? -19.767 10.426 -19.602 1.00 74.94 181 GLU A C 1
ATOM 1491 O O . GLU A 1 181 ? -19.405 11.607 -19.580 1.00 74.94 181 GLU A O 1
ATOM 1496 N N . ARG A 1 182 ? -19.072 9.487 -18.939 1.00 61.03 182 ARG A N 1
ATOM 1497 C CA . ARG A 1 182 ? -17.835 9.768 -18.196 1.00 61.03 182 ARG A CA 1
ATOM 1498 C C . ARG A 1 182 ? -16.635 9.749 -19.125 1.00 61.03 182 ARG A C 1
ATOM 1500 O O . ARG A 1 182 ? -16.327 8.755 -19.775 1.00 61.03 182 ARG A O 1
ATOM 1507 N N . THR A 1 183 ? -15.861 10.829 -19.094 1.00 58.91 183 THR A N 1
ATOM 1508 C CA . THR A 1 183 ? -14.595 10.938 -19.837 1.00 58.91 183 THR A CA 1
ATOM 1509 C C . THR A 1 183 ? -13.569 9.868 -19.460 1.00 58.91 183 THR A C 1
ATOM 1511 O O . THR A 1 183 ? -12.675 9.590 -20.247 1.00 58.91 183 THR A O 1
ATOM 1514 N N . GLU A 1 184 ? -13.681 9.284 -18.266 1.00 55.59 184 GLU A N 1
ATOM 1515 C CA . GLU A 1 184 ? -12.807 8.210 -17.774 1.00 55.59 184 GLU A CA 1
ATOM 1516 C C . GLU A 1 184 ? -13.118 6.853 -18.436 1.00 55.59 184 GLU A C 1
ATOM 1518 O O . GLU A 1 184 ? -12.206 6.058 -18.659 1.00 55.59 184 GLU A O 1
ATOM 1523 N N . ASP A 1 185 ? -14.380 6.626 -18.820 1.00 54.38 185 ASP A N 1
ATOM 1524 C CA . ASP A 1 185 ? -14.871 5.371 -19.409 1.00 54.38 185 ASP A CA 1
ATOM 1525 C C . ASP A 1 185 ? -14.883 5.408 -20.951 1.00 54.38 185 ASP A C 1
ATOM 1527 O O . ASP A 1 185 ? -15.020 4.373 -21.610 1.00 54.38 185 ASP A O 1
ATOM 1531 N N . VAL A 1 186 ? -14.693 6.589 -21.551 1.00 54.88 186 VAL A N 1
ATOM 1532 C CA . VAL A 1 186 ? -14.651 6.785 -23.006 1.00 54.88 186 VAL A CA 1
ATOM 1533 C C . VAL A 1 186 ? -13.256 7.212 -23.452 1.00 54.88 186 VAL A C 1
ATOM 1535 O O . VAL A 1 186 ? -12.830 8.341 -23.216 1.00 54.88 186 VAL A O 1
ATOM 1538 N N . LYS A 1 187 ? -12.560 6.345 -24.199 1.00 48.81 187 LYS A N 1
ATOM 1539 C CA . LYS A 1 187 ? -11.393 6.765 -24.992 1.00 48.81 187 LYS A CA 1
ATOM 1540 C C . LYS A 1 187 ? -11.863 7.711 -26.101 1.00 48.81 187 LYS A C 1
ATOM 1542 O O . LYS A 1 187 ? -12.466 7.253 -27.070 1.00 48.81 187 LYS A O 1
ATOM 1547 N N . ARG A 1 188 ? -11.582 9.006 -25.961 1.00 45.09 188 ARG 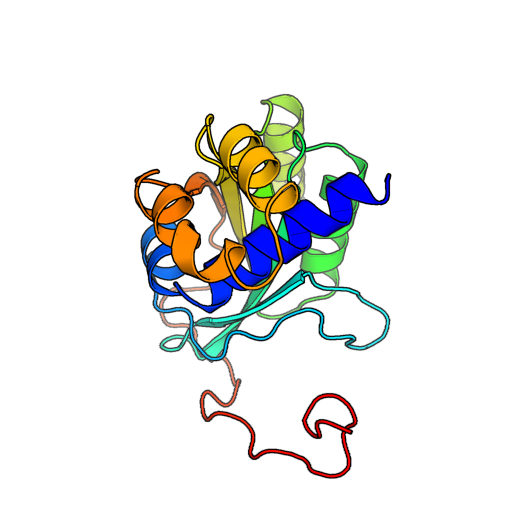A N 1
ATOM 1548 C CA . ARG A 1 188 ? -11.603 9.970 -27.070 1.00 45.09 188 ARG A CA 1
ATOM 1549 C C . ARG A 1 188 ? -10.203 10.170 -27.630 1.00 45.09 188 ARG A C 1
ATOM 1551 O O . ARG A 1 188 ? -9.244 10.136 -26.826 1.00 45.09 188 ARG A O 1
#

Sequence (188 aa):
MGKSGTKKENLLSIFLKENPQLLSDALGFQVNNITLEQRIAYNHMDIRGVDSKRRIPVIIEVQVTKANKKYLNRVIEMIEKNNESVIVWIAKSFDDEILDELKKWFESHQKEFVDFYALSLHEDTIAVLEKLNEMYRLDIYKNFYLLRELNPLLNAELVNHQIHPSHCGQINTNPSLPDFERTEDVKR

pLDDT: mean 87.79, std 13.89, range [43.88, 98.75]

Radius of gyration: 16.6 Å; chains: 1; bounding box: 38×28×48 Å

Foldseek 3Di:
DDPLQVQLLLLVLVLCLVVVVLVCVQVVARWAPKDAQDDDPNDTFGIWTARPVQRAIETEDEEAAEDDPVVLVVQVVVLVPDLAHEYEYEYQYYDPVSVVVSVVVCVVDQRLHYKYWYKHAQNCSSVLSVVLVPDDPVVSVVSSVVCVVSVSGIHTPDIDDRYDPPHHDDHDRDHDDQDCVDPVSDDD